Protein AF-A0A9W7Y515-F1 (afdb_monomer)

Solvent-accessible surface area (backbone atoms only — not comparable to full-atom values): 16293 Å² total; per-residue (Å²): 135,85,80,78,79,75,50,72,68,57,49,53,52,51,51,52,53,48,53,53,49,53,51,37,46,75,68,66,73,56,66,87,88,73,84,83,86,79,90,86,83,93,76,83,89,76,90,79,79,89,82,86,91,72,82,88,76,91,74,92,77,90,82,90,83,81,90,78,90,79,97,74,83,78,80,80,84,72,77,89,75,80,64,97,46,102,81,58,76,62,97,83,68,75,75,79,74,78,55,69,68,66,59,47,53,71,73,66,69,74,49,78,87,80,50,84,60,65,78,79,78,43,57,70,72,53,62,72,71,50,70,83,78,86,86,69,90,82,79,78,81,58,69,71,60,25,64,77,71,70,47,56,98,40,68,66,56,12,26,61,76,66,45,87,55,72,81,36,94,83,30,76,84,50,73,89,59,75,87,51,75,87,80,43,64,88,96,56,51,64,66,55,56,54,20,66,72,21,48,62,36,40,40,68,58,15,56,76,75,41,61,61,93,94,51,77,79,82,84,73,81,82,50,72,66,58,50,50,54,48,57,64,74,58,104

Sequence (235 aa):
MTKTRVSAYEQERLDNIRQNHELLVSLNLVGDAAVTLSSEGAGAPRKIVVARAAARSIGSRDDDAEDDGGWGGGKRRGAPREPSRRSKRLRGEVAEPATKAEEQLVETGDVSGLLAPAEEYFAESVVTSAIRVTGHYGGWVEPGVMERLGLKGSAAEAWESQGGGKFSFADPLGTGKKVHRRSVPGGQSVAKYVASRMLKKNPNAYFYRHTEPGVEQWTGDWTEEETAVFLDLAR

pLDDT: mean 70.37, std 20.27, range [30.97, 93.38]

Radius of gyration: 30.7 Å; Cα contacts (8 Å, |Δi|>4): 95; chains: 1; bounding box: 73×77×53 Å

Foldseek 3Di:
DDDDDDDPVRVVVVVVVVVVVVVCVVVVVDDPPPPDPDDDDDDDDDDDDDDDPDDDDDDDDDDDDDDDDDPPPDPPPDDQDDDPDPPDDGPPDDPPPDDVVVVVCVVVVVCVPVDDDPPVVDDPVCVVLDQDDPPDDPDDDDVVLCVVVVADPDLVCLQVVPPPADQDPQCNRRPPDGDDPVNDPPPDDPQQVVLCSCCSNGVVSVVVNDDRVPDDDDPDDDDPVNVVVCSVVRD

Mean predicted aligned error: 20.67 Å

Structure (mmCIF, N/CA/C/O backbone):
data_AF-A0A9W7Y515-F1
#
_entry.id   AF-A0A9W7Y515-F1
#
loop_
_atom_site.group_PDB
_atom_site.id
_atom_site.type_symbol
_atom_site.label_atom_id
_atom_site.label_alt_id
_atom_site.label_comp_id
_atom_site.label_asym_id
_atom_site.label_entity_id
_atom_site.label_seq_id
_atom_site.pdbx_PDB_ins_code
_atom_site.Cartn_x
_atom_site.Cartn_y
_atom_site.Cartn_z
_atom_site.occupancy
_atom_site.B_iso_or_equiv
_atom_site.auth_seq_id
_atom_site.auth_comp_id
_atom_site.auth_asym_id
_atom_site.auth_atom_id
_atom_site.pdbx_PDB_model_num
ATOM 1 N N . MET A 1 1 ? 9.464 60.057 -8.141 1.00 42.03 1 MET A N 1
ATOM 2 C CA . MET A 1 1 ? 9.245 58.931 -7.206 1.00 42.03 1 MET A CA 1
ATOM 3 C C . MET A 1 1 ? 8.461 57.848 -7.935 1.00 42.03 1 MET A C 1
ATOM 5 O O . MET A 1 1 ? 7.261 57.994 -8.130 1.00 42.03 1 MET A O 1
ATOM 9 N N . THR A 1 2 ? 9.140 56.825 -8.449 1.00 44.69 2 THR A N 1
ATOM 10 C CA . THR A 1 2 ? 8.524 55.732 -9.215 1.00 44.69 2 THR A CA 1
ATOM 11 C C . THR A 1 2 ? 7.940 54.698 -8.251 1.00 44.69 2 THR A C 1
ATOM 13 O O . THR A 1 2 ? 8.673 54.043 -7.520 1.00 44.69 2 THR A O 1
ATOM 16 N N . LYS A 1 3 ? 6.606 54.575 -8.213 1.00 55.72 3 LYS A N 1
ATOM 17 C CA . LYS A 1 3 ? 5.911 53.530 -7.447 1.00 55.72 3 LYS A CA 1
ATOM 18 C C . LYS A 1 3 ? 6.177 52.181 -8.119 1.00 55.72 3 LYS A C 1
ATOM 20 O O . LYS A 1 3 ? 5.642 51.918 -9.195 1.00 55.72 3 LYS A O 1
ATOM 25 N N . THR A 1 4 ? 7.019 51.350 -7.513 1.00 65.81 4 THR A N 1
ATOM 26 C CA . THR A 1 4 ? 7.265 49.977 -7.966 1.00 65.81 4 THR A CA 1
ATOM 27 C C . THR A 1 4 ? 5.954 49.200 -7.860 1.00 65.81 4 THR A C 1
ATOM 29 O O . THR A 1 4 ? 5.425 49.023 -6.764 1.00 65.81 4 THR A O 1
ATOM 32 N N . ARG A 1 5 ? 5.381 48.794 -8.998 1.00 72.19 5 ARG A N 1
ATOM 33 C CA . ARG A 1 5 ? 4.183 47.948 -9.015 1.00 72.19 5 ARG A CA 1
ATOM 34 C C . ARG A 1 5 ? 4.574 46.572 -8.483 1.00 72.19 5 ARG A C 1
ATOM 36 O O . ARG A 1 5 ? 5.410 45.896 -9.075 1.00 72.19 5 ARG A O 1
ATOM 43 N N . VAL A 1 6 ? 4.008 46.211 -7.339 1.00 78.19 6 VAL A N 1
ATOM 44 C CA . VAL A 1 6 ? 4.174 44.897 -6.718 1.00 78.19 6 VAL A CA 1
ATOM 45 C C . VAL A 1 6 ? 3.520 43.856 -7.635 1.00 78.19 6 VAL A C 1
ATOM 47 O O . VAL A 1 6 ? 2.429 44.094 -8.151 1.00 78.19 6 VAL A O 1
ATOM 50 N N . SER A 1 7 ? 4.219 42.751 -7.905 1.00 85.44 7 SER A N 1
ATOM 51 C CA . SER A 1 7 ? 3.709 41.645 -8.731 1.00 85.44 7 SER A CA 1
ATOM 52 C C . SER A 1 7 ? 2.473 41.012 -8.081 1.00 85.44 7 SER A C 1
ATOM 54 O O . SER A 1 7 ? 2.388 40.988 -6.855 1.00 85.44 7 SER A O 1
ATOM 56 N N . ALA A 1 8 ? 1.559 40.449 -8.877 1.00 82.44 8 ALA A N 1
ATOM 57 C CA . ALA A 1 8 ? 0.365 39.756 -8.377 1.00 82.44 8 ALA A CA 1
ATOM 58 C C . ALA A 1 8 ? 0.716 38.651 -7.362 1.00 82.44 8 ALA A C 1
ATOM 60 O O . ALA A 1 8 ? 0.085 38.540 -6.318 1.00 82.44 8 ALA A O 1
ATOM 61 N N . TYR A 1 9 ? 1.805 37.918 -7.613 1.00 84.31 9 TYR A N 1
ATOM 62 C CA . TYR A 1 9 ? 2.333 36.919 -6.681 1.00 84.31 9 TYR A CA 1
ATOM 63 C C . TYR A 1 9 ? 2.789 37.526 -5.345 1.00 84.31 9 TYR A C 1
ATOM 65 O O . TYR A 1 9 ? 2.593 36.945 -4.283 1.00 84.31 9 TYR A O 1
ATOM 73 N N . GLU A 1 10 ? 3.411 38.705 -5.378 1.00 83.00 10 GLU A N 1
ATOM 74 C CA . GLU A 1 10 ? 3.904 39.351 -4.161 1.00 83.00 10 GLU A CA 1
ATOM 75 C C . GLU A 1 10 ? 2.744 39.961 -3.355 1.00 83.00 10 GLU A C 1
ATOM 77 O O . GLU A 1 10 ? 2.804 39.985 -2.131 1.00 83.00 10 GLU A O 1
ATOM 82 N N . GLN A 1 11 ? 1.656 40.373 -4.016 1.00 89.19 11 GLN A N 1
ATOM 83 C CA . GLN A 1 11 ? 0.403 40.737 -3.344 1.00 89.19 11 GLN A CA 1
ATOM 84 C C . GLN A 1 11 ? -0.229 39.529 -2.647 1.00 89.19 11 GLN A C 1
ATOM 86 O O . GLN A 1 11 ? -0.461 39.586 -1.443 1.00 89.19 11 GLN A O 1
ATOM 91 N N . GLU A 1 12 ? -0.396 38.412 -3.358 1.00 87.75 12 GLU A N 1
ATOM 92 C CA . GLU A 1 12 ? -0.944 37.171 -2.796 1.00 87.75 12 GLU A CA 1
ATOM 93 C C . GLU A 1 12 ? -0.105 36.654 -1.617 1.00 87.75 12 GLU A C 1
ATOM 95 O O . GLU A 1 12 ? -0.626 36.274 -0.568 1.00 87.75 12 GLU A O 1
ATOM 100 N N . ARG A 1 13 ? 1.226 36.715 -1.736 1.00 89.69 13 ARG A N 1
ATOM 101 C CA . ARG A 1 13 ? 2.146 36.368 -0.651 1.00 89.69 13 ARG A CA 1
ATOM 102 C C . ARG A 1 13 ? 1.941 37.247 0.587 1.00 89.69 13 ARG A C 1
ATOM 104 O O . ARG A 1 13 ? 1.974 36.727 1.702 1.00 89.69 13 ARG A O 1
ATOM 111 N N . LEU A 1 14 ? 1.766 38.557 0.414 1.00 90.94 14 LEU A N 1
ATOM 112 C CA . LEU A 1 14 ? 1.545 39.492 1.522 1.00 90.94 14 LEU A CA 1
ATOM 113 C C . LEU A 1 14 ? 0.179 39.284 2.187 1.00 90.94 14 LEU A C 1
ATOM 115 O O . LEU A 1 14 ? 0.094 39.349 3.414 1.00 90.94 14 LEU A O 1
ATOM 119 N N . ASP A 1 15 ? -0.854 38.981 1.404 1.00 90.44 15 ASP A N 1
ATOM 120 C CA . ASP A 1 15 ? -2.189 38.682 1.923 1.00 90.44 15 ASP A CA 1
ATOM 121 C C . ASP A 1 15 ? -2.193 37.370 2.722 1.00 90.44 15 ASP A C 1
ATOM 123 O O . ASP A 1 15 ? -2.704 37.337 3.842 1.00 90.44 15 ASP A O 1
ATOM 127 N N . ASN A 1 16 ? -1.504 36.332 2.236 1.00 89.56 16 ASN A N 1
ATOM 128 C CA . ASN A 1 16 ? -1.318 35.076 2.971 1.00 89.56 16 ASN A CA 1
ATOM 129 C C . ASN A 1 16 ? -0.557 35.282 4.290 1.00 89.56 16 ASN A C 1
ATOM 131 O O . ASN A 1 16 ? -0.899 34.693 5.315 1.00 89.56 16 ASN A O 1
ATOM 135 N N . ILE A 1 17 ? 0.477 36.132 4.295 1.00 89.81 17 ILE A N 1
ATOM 136 C CA . ILE A 1 17 ? 1.207 36.486 5.524 1.00 89.81 17 ILE A CA 1
ATOM 137 C C . ILE A 1 17 ? 0.273 37.183 6.522 1.00 89.81 17 ILE A C 1
ATOM 139 O O . ILE A 1 17 ? 0.325 36.874 7.713 1.00 89.81 17 ILE A O 1
ATOM 143 N N . ARG A 1 18 ? -0.595 38.086 6.049 1.00 89.50 18 ARG A N 1
ATOM 144 C CA . ARG A 1 18 ? -1.567 38.789 6.897 1.00 89.50 18 ARG A CA 1
ATOM 145 C C . ARG A 1 18 ? -2.594 37.826 7.499 1.00 89.50 18 ARG A C 1
ATOM 147 O O . ARG A 1 18 ? -2.767 37.836 8.712 1.00 89.50 18 ARG A O 1
ATOM 154 N N . GLN A 1 19 ? -3.201 36.960 6.690 1.00 89.31 19 GLN A N 1
ATOM 155 C CA . GLN A 1 19 ? -4.185 35.977 7.161 1.00 89.31 19 GLN A CA 1
ATOM 156 C C . GLN A 1 19 ? -3.586 35.003 8.181 1.00 89.31 19 GLN A C 1
ATOM 158 O O . GLN A 1 19 ? -4.178 34.743 9.227 1.00 89.31 19 GLN A O 1
ATOM 163 N N . ASN A 1 20 ? -2.372 34.511 7.923 1.00 85.75 20 ASN A N 1
ATOM 164 C CA . ASN A 1 20 ? -1.669 33.647 8.870 1.00 85.75 20 ASN A CA 1
ATOM 165 C C . ASN A 1 20 ? -1.388 34.367 10.193 1.00 85.75 20 ASN A C 1
ATOM 167 O O . ASN A 1 20 ? -1.501 33.764 11.257 1.00 85.75 20 ASN A O 1
ATOM 171 N N . HIS A 1 21 ? -1.047 35.655 10.148 1.00 85.12 21 HIS A N 1
ATOM 172 C CA . HIS A 1 21 ? -0.851 36.445 11.357 1.00 85.12 21 HIS A CA 1
ATOM 173 C C . HIS A 1 21 ? -2.158 36.620 12.146 1.00 85.12 21 HIS A C 1
ATOM 175 O O . HIS A 1 21 ? -2.165 36.432 13.358 1.00 85.12 21 HIS A O 1
ATOM 181 N N . GLU A 1 22 ? -3.269 36.930 11.477 1.00 87.12 22 GLU A N 1
ATOM 182 C CA . GLU A 1 22 ? -4.594 37.036 12.107 1.00 87.12 22 GLU A CA 1
ATOM 183 C C . GLU A 1 22 ? -5.016 35.721 12.773 1.00 87.12 22 GLU A C 1
ATOM 185 O O . GLU A 1 22 ? -5.474 35.728 13.916 1.00 87.12 22 GLU A O 1
ATOM 190 N N . LEU A 1 23 ? -4.774 34.586 12.112 1.00 86.94 23 LEU A N 1
ATOM 191 C CA . LEU A 1 23 ? -5.006 33.260 12.683 1.00 86.94 23 LEU A CA 1
ATOM 192 C C . LEU A 1 23 ? -4.157 33.026 13.934 1.00 86.94 23 LEU A C 1
ATOM 194 O O . LEU A 1 23 ? -4.680 32.602 14.963 1.00 86.94 23 LEU A O 1
ATOM 198 N N . LEU A 1 24 ? -2.865 33.348 13.884 1.00 84.12 24 LEU A N 1
ATOM 199 C CA . LEU A 1 24 ? -1.964 33.189 15.027 1.00 84.12 24 LEU A CA 1
ATOM 200 C C . LEU A 1 24 ? -2.362 34.069 16.222 1.00 84.12 24 LEU A C 1
ATOM 202 O O . LEU A 1 24 ? -2.250 33.623 17.366 1.00 84.12 24 LEU A O 1
ATOM 206 N N . VAL A 1 25 ? -2.866 35.279 15.965 1.00 86.25 25 VAL A N 1
ATOM 207 C CA . VAL A 1 25 ? -3.433 36.163 16.995 1.00 86.25 25 VAL A CA 1
ATOM 208 C C . VAL A 1 25 ? -4.735 35.583 17.554 1.00 86.25 25 VAL A C 1
ATOM 210 O O . VAL A 1 25 ? -4.888 35.518 18.769 1.00 86.25 25 VAL A O 1
ATOM 213 N N . SER A 1 26 ? -5.641 35.087 16.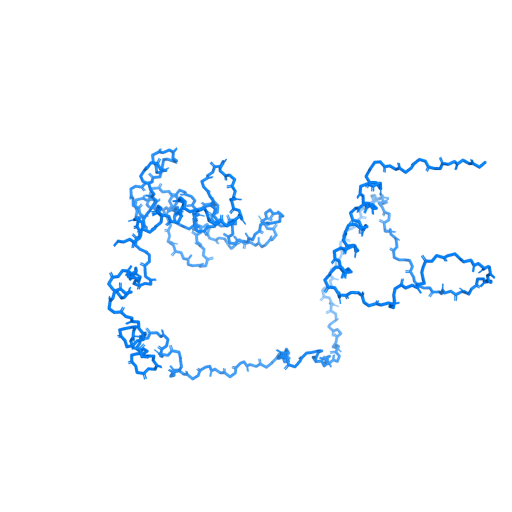702 1.00 82.31 26 SER A N 1
ATOM 214 C CA . SER A 1 26 ? -6.907 34.472 17.141 1.00 82.31 26 SER A CA 1
ATOM 215 C C . SER A 1 26 ? -6.702 33.239 18.030 1.00 82.31 26 SER A C 1
ATOM 217 O O . SER A 1 26 ? -7.503 32.965 18.920 1.00 82.31 26 SER A O 1
ATOM 219 N N . LEU A 1 27 ? -5.593 32.527 17.822 1.00 86.00 27 LEU A N 1
ATOM 220 C CA . LEU A 1 27 ? -5.197 31.350 18.590 1.00 86.00 27 LEU A CA 1
ATOM 221 C C . LEU A 1 27 ? -4.374 31.705 19.838 1.00 86.00 27 LEU A C 1
ATOM 223 O O . LEU A 1 27 ? -3.916 30.805 20.540 1.00 86.00 27 LEU A O 1
ATOM 227 N N . ASN A 1 28 ? -4.173 32.999 20.120 1.00 83.06 28 ASN A N 1
ATOM 228 C CA . ASN A 1 28 ? -3.375 33.497 21.241 1.00 83.06 28 ASN A CA 1
ATOM 229 C C . ASN A 1 28 ? -1.919 32.974 21.239 1.00 83.06 28 ASN A C 1
ATOM 231 O O . ASN A 1 28 ? -1.269 32.894 22.281 1.00 83.06 28 ASN A O 1
ATOM 235 N N . LEU A 1 29 ? -1.396 32.603 20.062 1.00 74.31 29 LEU A N 1
ATOM 236 C CA . LEU A 1 29 ? -0.056 32.023 19.890 1.00 74.31 29 LEU A CA 1
ATOM 237 C C . LEU A 1 29 ? 1.034 33.088 19.723 1.00 74.31 29 LEU A C 1
ATOM 239 O O . LEU A 1 29 ? 2.222 32.782 19.835 1.00 74.31 29 LEU A O 1
ATOM 243 N N . VAL A 1 30 ? 0.642 34.334 19.462 1.00 72.12 30 VAL A N 1
ATOM 244 C CA . VAL A 1 30 ? 1.536 35.490 19.371 1.00 72.12 30 VAL A CA 1
ATOM 245 C C . VAL A 1 30 ? 1.073 36.512 20.406 1.00 72.12 30 VAL A C 1
ATOM 247 O O . VAL A 1 30 ? 0.078 37.198 20.204 1.00 72.12 30 VAL A O 1
ATOM 250 N N . GLY A 1 31 ? 1.775 36.579 21.540 1.00 62.16 31 GLY A N 1
ATOM 251 C CA . GLY A 1 31 ? 1.643 37.686 22.493 1.00 62.16 31 GLY A CA 1
ATOM 252 C C . GLY A 1 31 ? 2.348 38.951 21.988 1.00 62.16 31 GLY A C 1
ATOM 253 O O . GLY A 1 31 ? 3.180 38.867 21.084 1.00 62.16 31 GLY A O 1
ATOM 254 N N . ASP A 1 32 ? 2.052 40.098 22.610 1.00 53.09 32 ASP A N 1
ATOM 255 C CA . ASP A 1 32 ? 2.435 41.491 22.266 1.00 53.09 32 ASP A CA 1
ATOM 256 C C . ASP A 1 32 ? 3.933 41.798 21.996 1.00 53.09 32 ASP A C 1
ATOM 258 O O . ASP A 1 32 ? 4.314 42.941 21.747 1.00 53.09 32 ASP A O 1
ATOM 262 N N . ALA A 1 33 ? 4.818 40.804 21.971 1.00 47.34 33 ALA A N 1
ATOM 263 C CA . ALA A 1 33 ? 6.244 40.957 21.691 1.00 47.34 33 ALA A CA 1
ATOM 264 C C . ALA A 1 33 ? 6.602 41.037 20.187 1.00 47.34 33 ALA A C 1
ATOM 266 O O . ALA A 1 33 ? 7.763 40.843 19.828 1.00 47.34 33 ALA A O 1
ATOM 267 N N . ALA A 1 34 ? 5.642 41.319 19.299 1.00 46.97 34 ALA A N 1
ATOM 268 C CA . ALA A 1 34 ? 5.887 41.516 17.863 1.00 46.97 34 ALA A CA 1
ATOM 269 C C . ALA A 1 34 ? 5.647 42.960 17.380 1.00 46.97 34 ALA A C 1
ATOM 271 O O . ALA A 1 34 ? 5.664 43.226 16.178 1.00 46.97 34 ALA A O 1
ATOM 272 N N . VAL A 1 35 ? 5.487 43.926 18.292 1.00 49.12 35 VAL A N 1
ATOM 273 C CA . VAL A 1 35 ? 5.522 45.353 17.943 1.00 49.12 35 VAL A CA 1
ATOM 274 C C . VAL A 1 35 ? 6.964 45.847 18.003 1.00 49.12 35 VAL A C 1
ATOM 276 O O . VAL A 1 35 ? 7.413 46.355 19.023 1.00 49.12 35 VAL A O 1
ATOM 279 N N . THR A 1 36 ? 7.717 45.666 16.916 1.00 43.88 36 THR A N 1
ATOM 280 C CA . THR A 1 36 ? 8.762 46.612 16.455 1.00 43.88 36 THR A CA 1
ATOM 281 C C . THR A 1 36 ? 9.383 46.132 15.149 1.00 43.88 36 THR A C 1
ATOM 283 O O . THR A 1 36 ? 10.547 45.761 15.088 1.00 43.88 36 THR A O 1
ATOM 286 N N . LEU A 1 37 ? 8.626 46.184 14.055 1.00 44.78 37 LEU A N 1
ATOM 287 C CA . LEU A 1 37 ? 9.228 46.244 12.723 1.00 44.78 37 LEU A CA 1
ATOM 288 C C . LEU A 1 37 ? 8.399 47.164 11.828 1.00 44.78 37 LEU A C 1
ATOM 290 O O . LEU A 1 37 ? 7.714 46.718 10.914 1.00 44.78 37 LEU A O 1
ATOM 294 N N . SER A 1 38 ? 8.474 48.470 12.100 1.00 37.28 38 SER A N 1
ATOM 295 C CA . SER A 1 38 ? 8.406 49.509 11.066 1.00 37.28 38 SER A CA 1
ATOM 296 C C . SER A 1 38 ? 8.994 50.836 11.556 1.00 37.28 38 SER A C 1
ATOM 298 O O . SER A 1 38 ? 8.553 51.391 12.553 1.00 37.28 38 SER A O 1
ATOM 300 N N . SER A 1 39 ? 9.985 51.294 10.781 1.00 35.47 39 SER A N 1
ATOM 301 C CA . SER A 1 39 ? 10.359 52.686 10.485 1.00 35.47 39 SER A CA 1
ATOM 302 C C . SER A 1 39 ? 10.810 53.614 11.625 1.00 35.47 39 SER A C 1
ATOM 304 O O . SER A 1 39 ? 9.985 54.196 12.313 1.00 35.47 39 SER A O 1
ATOM 306 N N . GLU A 1 40 ? 12.124 53.859 11.730 1.00 33.84 40 GLU A N 1
ATOM 307 C CA . GLU A 1 40 ? 12.802 55.108 11.299 1.00 33.84 40 GLU A CA 1
ATOM 308 C C . GLU A 1 40 ? 14.207 55.245 11.934 1.00 33.84 40 GLU A C 1
ATOM 310 O O . GLU A 1 40 ? 14.413 54.904 13.094 1.00 33.84 40 GLU A O 1
ATOM 315 N N . GLY A 1 41 ? 15.175 55.792 11.183 1.00 31.64 41 GLY A N 1
ATOM 316 C CA . GLY A 1 41 ? 16.335 56.480 11.773 1.00 31.64 41 GLY A CA 1
ATOM 317 C C . GLY A 1 41 ? 17.728 55.949 11.415 1.00 31.64 41 GLY A C 1
ATOM 318 O O . GLY A 1 41 ? 18.148 54.880 11.837 1.00 31.64 41 GLY A O 1
ATOM 319 N N . ALA A 1 42 ? 18.469 56.755 10.658 1.00 43.03 42 ALA A N 1
ATOM 320 C CA . ALA A 1 42 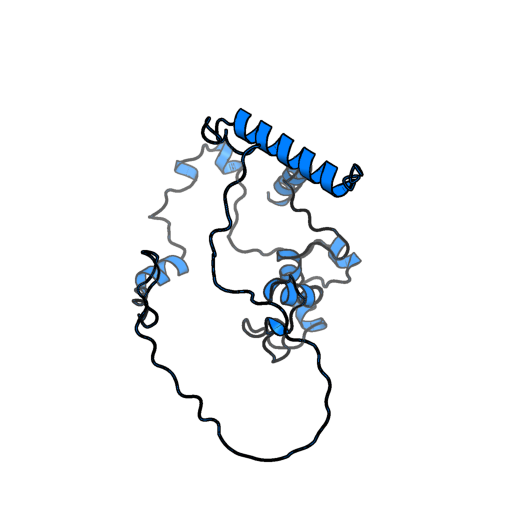? 19.826 56.531 10.176 1.00 43.03 42 ALA A CA 1
ATOM 321 C C . ALA A 1 42 ? 20.889 56.351 11.285 1.00 43.03 42 ALA A C 1
ATOM 323 O O . ALA A 1 42 ? 20.966 57.137 12.226 1.00 43.03 42 ALA A O 1
ATOM 324 N N . GLY A 1 43 ? 21.792 55.380 11.099 1.00 31.09 43 GLY A N 1
ATOM 325 C CA . GLY A 1 43 ? 23.002 55.196 11.905 1.00 31.09 43 GLY A CA 1
ATOM 326 C C . GLY A 1 43 ? 24.066 54.390 11.147 1.00 31.09 43 GLY A C 1
ATOM 327 O O . GLY A 1 43 ? 23.763 53.364 10.552 1.00 31.09 43 GLY A O 1
ATOM 328 N N . ALA A 1 44 ? 25.298 54.902 11.136 1.00 35.84 44 ALA A N 1
ATOM 329 C CA . ALA A 1 44 ? 26.459 54.530 10.316 1.00 35.84 44 ALA A CA 1
ATOM 330 C C . ALA A 1 44 ? 26.791 53.018 10.163 1.00 35.84 44 ALA A C 1
ATOM 332 O O . ALA A 1 44 ? 26.520 52.217 11.062 1.00 35.84 44 ALA A O 1
ATOM 333 N N . PRO A 1 45 ? 27.462 52.616 9.056 1.00 38.12 45 PRO A N 1
ATOM 334 C CA . PRO A 1 45 ? 27.687 51.211 8.721 1.00 38.12 45 PRO A CA 1
ATOM 335 C C . PRO A 1 45 ? 28.695 50.547 9.666 1.00 38.12 45 PRO A C 1
ATOM 337 O O . PRO A 1 45 ? 29.900 50.808 9.619 1.00 38.12 45 PRO A O 1
ATOM 340 N N . ARG A 1 46 ? 28.217 49.614 10.493 1.00 39.62 46 ARG A N 1
ATOM 341 C CA . ARG A 1 46 ? 29.084 48.661 11.194 1.00 39.62 46 ARG A CA 1
ATOM 342 C C . ARG A 1 46 ? 29.510 47.570 10.212 1.00 39.62 46 ARG A C 1
ATOM 344 O O . ARG A 1 46 ? 28.677 46.852 9.666 1.00 39.62 46 ARG A O 1
ATOM 351 N N . LYS A 1 47 ? 30.822 47.455 9.986 1.00 39.41 47 LYS A N 1
ATOM 352 C CA . LYS A 1 47 ? 31.442 46.370 9.215 1.00 39.41 47 LYS A CA 1
ATOM 353 C C . LYS A 1 47 ? 31.125 45.029 9.882 1.00 39.41 47 LYS A C 1
ATOM 355 O O . LYS A 1 47 ? 31.719 44.700 10.905 1.00 39.41 47 LYS A O 1
ATOM 360 N N . ILE A 1 48 ? 30.231 44.255 9.277 1.00 35.69 48 ILE A N 1
ATOM 361 C CA . ILE A 1 48 ? 30.154 42.811 9.495 1.00 35.69 48 ILE A CA 1
ATOM 362 C C . ILE A 1 48 ? 30.902 42.161 8.336 1.00 35.69 48 ILE A C 1
ATOM 364 O O . ILE A 1 48 ? 30.568 42.338 7.166 1.00 35.69 48 ILE A O 1
ATOM 368 N N . VAL A 1 49 ? 31.980 41.475 8.689 1.00 33.38 49 VAL A N 1
ATOM 369 C CA . VAL A 1 49 ? 32.849 40.727 7.788 1.00 33.38 49 VAL A CA 1
ATOM 370 C C . VAL A 1 49 ? 32.362 39.270 7.761 1.00 33.38 49 VAL A C 1
ATOM 372 O O . VAL A 1 49 ? 31.976 38.742 8.801 1.00 33.38 49 VAL A O 1
ATOM 375 N N . VAL A 1 50 ? 32.525 38.627 6.593 1.00 30.97 50 VAL A N 1
ATOM 376 C CA . VAL A 1 50 ? 32.573 37.164 6.335 1.00 30.97 50 VAL A CA 1
ATOM 377 C C . VAL A 1 50 ? 31.198 36.476 6.180 1.00 30.97 50 VAL A C 1
ATOM 379 O O . VAL A 1 50 ? 30.342 36.606 7.036 1.00 30.97 50 VAL A O 1
ATOM 382 N N . ALA A 1 51 ? 30.888 35.677 5.152 1.00 33.06 51 ALA A N 1
ATOM 383 C CA . ALA A 1 51 ? 31.552 35.309 3.900 1.00 33.06 51 ALA A CA 1
ATOM 384 C C . ALA A 1 51 ? 30.477 34.959 2.859 1.00 33.06 51 ALA A C 1
ATOM 386 O O . ALA A 1 51 ? 29.487 34.289 3.149 1.00 33.06 51 ALA A O 1
ATOM 387 N N . ARG A 1 52 ? 30.718 35.382 1.620 1.00 32.88 52 ARG A N 1
ATOM 388 C CA . ARG A 1 52 ? 29.902 35.088 0.446 1.00 32.88 52 ARG A CA 1
ATOM 389 C C . ARG A 1 52 ? 30.367 33.753 -0.141 1.00 32.88 52 ARG A C 1
ATOM 391 O O . ARG A 1 52 ? 31.446 33.691 -0.718 1.00 32.88 52 ARG A O 1
ATOM 398 N N . ALA A 1 53 ? 29.568 32.697 -0.018 1.00 37.12 53 ALA A N 1
ATOM 399 C CA . ALA A 1 53 ? 29.704 31.523 -0.875 1.00 37.12 53 ALA A CA 1
ATOM 400 C C . ALA A 1 53 ? 28.835 31.755 -2.115 1.00 37.12 53 ALA A C 1
ATOM 402 O O . ALA A 1 53 ? 27.639 31.478 -2.110 1.00 37.12 53 ALA A O 1
ATOM 403 N N . ALA A 1 54 ? 29.428 32.332 -3.159 1.00 35.22 54 ALA A N 1
ATOM 404 C CA . ALA A 1 54 ? 28.804 32.442 -4.467 1.00 35.22 54 ALA A CA 1
ATOM 405 C C . ALA A 1 54 ? 29.744 31.889 -5.539 1.00 35.22 54 ALA A C 1
ATOM 407 O O . ALA A 1 54 ? 30.916 32.249 -5.585 1.00 35.22 54 ALA A O 1
ATOM 408 N N . ALA A 1 55 ? 29.143 31.056 -6.389 1.00 34.59 55 ALA A N 1
ATOM 409 C CA . ALA A 1 55 ? 29.490 30.768 -7.774 1.00 34.59 55 ALA A CA 1
ATOM 410 C C . ALA A 1 55 ? 30.898 30.217 -8.057 1.00 34.59 55 ALA A C 1
ATOM 412 O O . ALA A 1 55 ? 31.875 30.954 -8.152 1.00 34.59 55 ALA A O 1
ATOM 413 N N . ARG A 1 56 ? 30.971 28.912 -8.357 1.00 35.62 56 ARG A N 1
ATOM 414 C CA . ARG A 1 56 ? 31.959 28.435 -9.330 1.00 35.62 56 ARG A CA 1
ATOM 415 C C . ARG A 1 56 ? 31.341 28.517 -10.718 1.00 35.62 56 ARG A C 1
ATOM 417 O O . ARG A 1 56 ? 30.354 27.855 -11.022 1.00 35.62 56 ARG A O 1
ATOM 424 N N . SER A 1 57 ? 31.939 29.408 -11.489 1.00 36.91 57 SER A N 1
ATOM 425 C CA . SER A 1 57 ? 31.782 29.638 -12.911 1.00 36.91 57 SER A CA 1
ATOM 426 C C . SER A 1 57 ? 32.008 28.367 -13.724 1.00 36.91 57 SER A C 1
ATOM 428 O O . SER A 1 57 ? 32.987 27.650 -13.518 1.00 36.91 57 SER A O 1
ATOM 430 N N . ILE A 1 58 ? 31.121 28.157 -14.692 1.00 40.34 58 ILE A N 1
ATOM 431 C CA . ILE A 1 58 ? 31.363 27.347 -15.883 1.00 40.34 58 ILE A CA 1
ATOM 432 C C . ILE A 1 58 ? 32.498 28.028 -16.653 1.00 40.34 58 ILE A C 1
ATOM 434 O O . ILE A 1 58 ? 32.382 29.193 -17.028 1.00 40.34 58 ILE A O 1
ATOM 438 N N . GLY A 1 59 ? 33.605 27.314 -16.827 1.00 32.44 59 GLY A N 1
ATOM 439 C CA . GLY A 1 59 ? 34.763 27.746 -17.595 1.00 32.44 59 GLY A CA 1
ATOM 440 C C . GLY A 1 59 ? 35.323 26.549 -18.345 1.00 32.44 59 GLY A C 1
ATOM 441 O O . GLY A 1 59 ? 35.808 25.605 -17.732 1.00 32.44 59 GLY A O 1
ATOM 442 N N . SER A 1 60 ? 35.190 26.609 -19.664 1.00 38.34 60 SER A N 1
ATOM 443 C CA . SER A 1 60 ? 35.850 25.773 -20.660 1.00 38.34 60 SER A CA 1
ATOM 444 C C . SER A 1 60 ? 37.372 25.792 -20.508 1.00 38.34 60 SER A C 1
ATOM 446 O O . SER A 1 60 ? 37.938 26.880 -20.361 1.00 38.34 60 SER A O 1
ATOM 448 N N . ARG A 1 61 ? 38.019 24.636 -20.676 1.00 37.41 61 ARG A N 1
ATOM 449 C CA . ARG A 1 61 ? 39.208 24.485 -21.527 1.00 37.41 61 ARG A CA 1
ATOM 450 C C . ARG A 1 61 ? 39.614 23.019 -21.639 1.00 37.41 61 ARG A C 1
ATOM 452 O O . ARG A 1 61 ? 39.674 22.317 -20.633 1.00 37.41 61 ARG A O 1
ATOM 459 N N . ASP A 1 62 ? 39.841 22.633 -22.884 1.00 40.78 62 ASP A N 1
ATOM 460 C CA . ASP A 1 62 ? 40.587 21.467 -23.331 1.00 40.78 62 ASP A CA 1
ATOM 461 C C . ASP A 1 62 ? 42.006 21.464 -22.737 1.00 40.78 62 ASP A C 1
ATOM 463 O O . ASP A 1 62 ? 42.557 22.536 -22.474 1.00 40.78 62 ASP A O 1
ATOM 467 N N . ASP A 1 63 ? 42.539 20.272 -22.466 1.00 38.69 63 ASP A N 1
ATOM 468 C CA . ASP A 1 63 ? 43.859 19.795 -22.914 1.00 38.69 63 ASP A CA 1
ATOM 469 C C . ASP A 1 63 ? 44.261 18.516 -22.151 1.00 38.69 63 ASP A C 1
ATOM 471 O O . ASP A 1 63 ? 44.002 18.342 -20.957 1.00 38.69 63 ASP A O 1
ATOM 475 N N . ASP A 1 64 ? 44.867 17.614 -22.914 1.00 44.22 64 ASP A N 1
ATOM 476 C CA . ASP A 1 64 ? 45.350 16.276 -22.590 1.00 44.22 64 ASP A CA 1
ATOM 477 C C . ASP A 1 64 ? 46.424 16.225 -21.483 1.00 44.22 64 ASP A C 1
ATOM 479 O O . ASP A 1 64 ? 47.302 17.085 -21.433 1.00 44.22 64 ASP A O 1
ATOM 483 N N . ALA A 1 65 ? 46.421 15.162 -20.663 1.00 39.34 65 ALA A N 1
ATOM 484 C CA . ALA A 1 65 ? 47.629 14.543 -20.090 1.00 39.34 65 ALA A CA 1
ATOM 485 C C . ALA A 1 65 ? 47.301 13.217 -19.366 1.00 39.34 65 ALA A C 1
ATOM 487 O O . ALA A 1 65 ? 46.372 13.142 -18.561 1.00 39.34 65 ALA A O 1
ATOM 488 N N . GLU A 1 66 ? 48.082 12.183 -19.681 1.00 42.25 66 GLU A N 1
ATOM 489 C CA . GLU A 1 66 ? 48.116 10.850 -19.063 1.00 42.25 66 GLU A CA 1
ATOM 490 C C . GLU A 1 66 ? 48.799 10.838 -17.673 1.00 42.25 66 GLU A C 1
ATOM 492 O O . GLU A 1 66 ? 49.373 11.846 -17.266 1.00 42.25 66 GLU A O 1
ATOM 497 N N . ASP A 1 67 ? 48.812 9.647 -17.043 1.00 38.31 67 ASP A N 1
ATOM 498 C CA . ASP A 1 67 ? 49.662 9.222 -15.903 1.00 38.31 67 ASP A CA 1
ATOM 499 C C . ASP A 1 67 ? 49.344 9.878 -14.539 1.00 38.31 67 ASP A C 1
ATOM 501 O O . ASP A 1 67 ? 48.875 11.004 -14.459 1.00 38.31 67 ASP A O 1
ATOM 505 N N . ASP A 1 68 ? 49.519 9.299 -13.353 1.00 38.25 68 ASP A N 1
ATOM 506 C CA . ASP A 1 68 ? 49.958 8.016 -12.812 1.00 38.25 68 ASP A CA 1
ATOM 507 C C . ASP A 1 68 ? 49.643 8.040 -11.290 1.00 38.25 68 ASP A C 1
ATOM 509 O O . ASP A 1 68 ? 49.505 9.087 -10.667 1.00 38.25 68 ASP A O 1
ATOM 513 N N . GLY A 1 69 ? 49.481 6.862 -10.679 1.00 37.03 69 GLY A N 1
ATOM 514 C CA . GLY A 1 69 ? 49.727 6.566 -9.254 1.00 37.03 69 GLY A CA 1
ATOM 515 C C . GLY A 1 69 ? 49.314 7.536 -8.123 1.00 37.03 69 GLY A C 1
ATOM 516 O O . GLY A 1 69 ? 49.953 8.548 -7.869 1.00 37.03 69 GLY A O 1
ATOM 517 N N . GLY A 1 70 ? 48.412 7.080 -7.234 1.00 31.89 70 GLY A N 1
ATOM 518 C CA . GLY A 1 70 ? 48.499 7.471 -5.811 1.00 31.89 70 GLY A CA 1
ATOM 519 C C . GLY A 1 70 ? 47.192 7.636 -5.035 1.00 31.89 70 GLY A C 1
ATOM 520 O O . GLY A 1 70 ? 46.817 8.743 -4.652 1.00 31.89 70 GLY A O 1
ATOM 521 N N . TRP A 1 71 ? 46.527 6.533 -4.676 1.00 41.53 71 TRP A N 1
ATOM 522 C CA . TRP A 1 71 ? 45.466 6.535 -3.657 1.00 41.53 71 TRP A CA 1
ATOM 523 C C . TRP A 1 71 ? 46.057 6.671 -2.241 1.00 41.53 71 TRP A C 1
ATOM 525 O O . TRP A 1 71 ? 46.153 5.706 -1.488 1.00 41.53 71 TRP A O 1
ATOM 535 N N . GLY A 1 72 ? 46.446 7.892 -1.869 1.00 37.62 72 GLY A N 1
ATOM 536 C CA . GLY A 1 72 ? 46.976 8.256 -0.549 1.00 37.62 72 GLY A CA 1
ATOM 537 C C . GLY A 1 72 ? 46.051 9.181 0.249 1.00 37.62 72 GLY A C 1
ATOM 538 O O . GLY A 1 72 ? 46.482 10.219 0.743 1.00 37.62 72 GLY A O 1
ATOM 539 N N . GLY A 1 73 ? 44.761 8.854 0.365 1.00 38.12 73 GLY A N 1
ATOM 540 C CA . GLY A 1 73 ? 43.794 9.646 1.137 1.00 38.12 73 GLY A CA 1
ATOM 541 C C . GLY A 1 73 ? 43.967 9.484 2.652 1.00 38.12 73 GLY A C 1
ATOM 542 O O . GLY A 1 73 ? 43.342 8.619 3.268 1.00 38.12 73 GLY A O 1
ATOM 543 N N . GLY A 1 74 ? 44.800 10.326 3.268 1.00 36.53 74 GLY A N 1
ATOM 544 C CA . GLY A 1 74 ? 45.018 10.375 4.716 1.00 36.53 74 GLY A CA 1
ATOM 545 C C . GLY A 1 74 ? 43.728 10.610 5.515 1.00 36.53 74 GLY A C 1
ATOM 546 O O . GLY A 1 74 ? 43.120 11.681 5.466 1.00 36.53 74 GLY A O 1
ATOM 547 N N . LYS A 1 75 ? 43.325 9.612 6.313 1.00 43.78 75 LYS A N 1
ATOM 548 C CA . LYS A 1 75 ? 42.261 9.733 7.322 1.00 43.78 75 LYS A CA 1
ATOM 549 C C . LYS A 1 75 ? 42.707 10.698 8.424 1.00 43.78 75 LYS A C 1
ATOM 551 O O . LYS A 1 75 ? 43.396 10.302 9.362 1.00 43.78 75 LYS A O 1
ATOM 556 N N . ARG A 1 76 ? 42.263 11.954 8.361 1.00 48.66 76 ARG A N 1
ATOM 557 C CA . ARG A 1 76 ? 42.295 12.851 9.524 1.00 48.66 76 ARG A CA 1
ATOM 558 C C . ARG A 1 76 ? 41.388 12.268 10.614 1.00 48.66 76 ARG A C 1
ATOM 560 O O . ARG A 1 76 ? 40.166 12.272 10.478 1.00 48.66 76 ARG A O 1
ATOM 567 N N . ARG A 1 77 ? 41.994 11.728 11.678 1.00 48.28 77 ARG A N 1
ATOM 568 C CA . ARG A 1 77 ? 41.313 11.308 12.912 1.00 48.28 77 ARG A CA 1
ATOM 569 C C . ARG A 1 77 ? 40.768 12.558 13.612 1.00 48.28 77 ARG A C 1
ATOM 571 O O . ARG A 1 77 ? 41.492 13.226 14.339 1.00 48.28 77 ARG A O 1
ATOM 578 N N . GLY A 1 78 ? 39.515 12.910 13.335 1.00 48.81 78 GLY A N 1
ATOM 579 C CA . GLY A 1 78 ? 38.789 13.920 14.105 1.00 48.81 78 GLY A CA 1
ATOM 580 C C . GLY A 1 78 ? 38.433 13.371 15.486 1.00 48.81 78 GLY A C 1
ATOM 581 O O . GLY A 1 78 ? 37.987 12.229 15.589 1.00 48.81 78 GLY A O 1
ATOM 582 N N . ALA A 1 79 ? 38.650 14.175 16.527 1.00 57.00 79 ALA A N 1
ATOM 583 C CA . ALA A 1 79 ? 38.268 13.858 17.900 1.00 57.00 79 ALA A CA 1
ATOM 584 C C . ALA A 1 79 ? 36.764 13.510 18.006 1.00 57.00 79 ALA A C 1
ATOM 586 O O . ALA A 1 79 ? 35.959 14.046 17.231 1.00 57.00 79 ALA A O 1
ATOM 587 N N . PRO A 1 80 ? 36.370 12.616 18.933 1.00 58.34 80 PRO A N 1
ATOM 588 C CA . PRO A 1 80 ? 34.975 12.226 19.107 1.00 58.34 80 PRO A CA 1
ATOM 589 C C . PRO A 1 80 ? 34.129 13.449 19.485 1.00 58.34 80 PRO A C 1
ATOM 591 O O . PRO A 1 80 ? 34.385 14.117 20.482 1.00 58.34 80 PRO A O 1
ATOM 594 N N . ARG A 1 81 ? 33.133 13.766 18.651 1.00 62.94 81 ARG A N 1
ATOM 595 C CA . ARG A 1 81 ? 32.136 14.802 18.943 1.00 62.94 81 ARG A CA 1
ATOM 596 C C . ARG A 1 81 ? 31.118 14.240 19.925 1.00 62.94 81 ARG A C 1
ATOM 598 O O . ARG A 1 81 ? 30.513 13.208 19.633 1.00 62.94 81 ARG A O 1
ATOM 605 N N . GLU A 1 82 ? 30.902 14.940 21.031 1.00 48.81 82 GLU A N 1
ATOM 606 C CA . GLU A 1 82 ? 29.847 14.591 21.977 1.00 48.81 82 GLU A CA 1
ATOM 607 C C . GLU A 1 82 ? 28.461 14.645 21.308 1.00 48.81 82 GLU A C 1
ATOM 609 O O . GLU A 1 82 ? 28.196 15.512 20.462 1.00 48.81 82 GLU A O 1
ATOM 614 N N . PRO A 1 83 ? 27.568 13.696 21.635 1.00 55.78 83 PRO A N 1
ATOM 615 C CA . PRO A 1 83 ? 26.245 13.633 21.042 1.00 55.78 83 PRO A CA 1
ATOM 616 C C . PRO A 1 83 ? 25.392 14.819 21.508 1.00 55.78 83 PRO A C 1
ATOM 618 O O . PRO A 1 83 ? 25.099 14.975 22.686 1.00 55.78 83 PRO A O 1
ATOM 621 N N . SER A 1 84 ? 24.896 15.621 20.561 1.00 59.22 84 SER A N 1
ATOM 622 C CA . SER A 1 84 ? 24.033 16.780 20.847 1.00 59.22 84 SER A CA 1
ATOM 623 C C . SER A 1 84 ? 22.618 16.426 21.339 1.00 59.22 84 SER A C 1
ATOM 625 O O . SER A 1 84 ? 21.771 17.306 21.478 1.00 59.22 84 SER A O 1
ATOM 627 N N . ARG A 1 85 ? 22.323 15.137 21.567 1.00 53.34 85 ARG A N 1
ATOM 628 C CA . ARG A 1 85 ? 21.032 14.622 22.047 1.00 53.34 85 ARG A CA 1
ATOM 629 C C . ARG A 1 85 ? 21.241 13.363 22.891 1.00 53.34 85 ARG A C 1
ATOM 631 O O . ARG A 1 85 ? 21.966 12.468 22.463 1.00 53.34 85 ARG A O 1
ATOM 638 N N . ARG A 1 86 ? 20.508 13.254 24.009 1.00 54.41 86 ARG A N 1
ATOM 639 C CA . ARG A 1 86 ? 20.532 12.132 24.978 1.00 54.41 86 ARG A CA 1
ATOM 640 C C . ARG A 1 86 ? 20.298 10.725 24.394 1.00 54.41 86 ARG A C 1
ATOM 642 O O . ARG A 1 86 ? 20.518 9.758 25.105 1.00 54.41 86 ARG A O 1
ATOM 649 N N . SER A 1 87 ? 19.872 10.583 23.137 1.00 61.62 87 SER A N 1
ATOM 650 C CA . SER A 1 87 ? 19.560 9.283 22.517 1.00 61.62 87 SER A CA 1
ATOM 651 C C . SER A 1 87 ? 20.444 8.886 21.329 1.00 61.62 87 SER A C 1
ATOM 653 O O . SER A 1 87 ? 20.147 7.907 20.646 1.00 61.62 87 SER A O 1
ATOM 655 N N . LYS A 1 88 ? 21.543 9.598 21.048 1.00 51.22 88 LYS A N 1
ATOM 656 C CA . LYS A 1 88 ? 22.504 9.142 20.030 1.00 51.22 88 LYS A CA 1
ATOM 657 C C . LYS A 1 88 ? 23.595 8.292 20.676 1.00 51.22 88 LYS A C 1
ATOM 659 O O . LYS A 1 88 ? 24.526 8.842 21.254 1.00 51.22 88 LYS A O 1
ATOM 664 N N . ARG A 1 89 ? 23.478 6.967 20.515 1.00 57.88 89 ARG A N 1
ATOM 665 C CA . ARG A 1 89 ? 24.559 5.999 20.774 1.00 57.88 89 ARG A CA 1
ATOM 666 C C . ARG A 1 89 ? 25.844 6.456 20.085 1.00 57.88 89 ARG A C 1
ATOM 668 O O . ARG A 1 89 ? 25.800 6.942 18.944 1.00 57.88 89 ARG A O 1
ATOM 675 N N . LEU A 1 90 ? 26.976 6.320 20.770 1.00 56.62 90 LEU A N 1
ATOM 676 C CA . LEU A 1 90 ?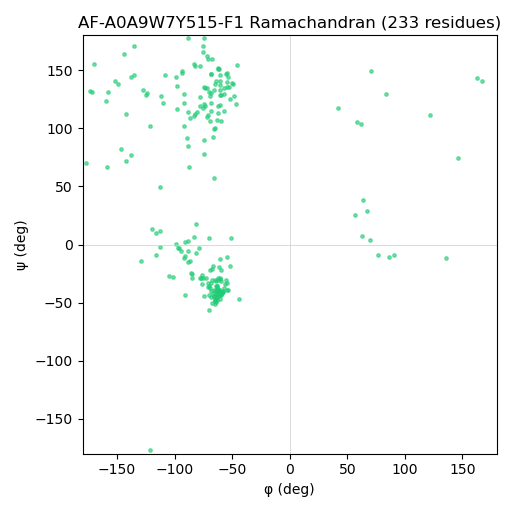 28.273 6.654 20.193 1.00 56.62 90 LEU A CA 1
ATOM 677 C C . LEU A 1 90 ? 28.555 5.699 19.030 1.00 56.62 90 LEU A C 1
ATOM 679 O O . LEU A 1 90 ? 28.274 4.502 19.076 1.00 56.62 90 LEU A O 1
ATOM 683 N N . ARG A 1 91 ? 29.095 6.240 17.935 1.00 43.59 91 ARG A N 1
ATOM 684 C CA . ARG A 1 91 ? 29.434 5.454 16.746 1.00 43.59 91 ARG A CA 1
ATOM 685 C C . ARG A 1 91 ? 30.549 4.464 17.112 1.00 43.59 91 ARG A C 1
ATOM 687 O O . ARG A 1 91 ? 31.708 4.861 17.152 1.00 43.59 91 ARG A O 1
ATOM 694 N N . GLY A 1 92 ? 30.192 3.206 17.363 1.00 59.84 92 GLY A N 1
ATOM 695 C CA . GLY A 1 92 ? 31.117 2.153 17.801 1.00 59.84 92 GLY A CA 1
ATOM 696 C C . GLY A 1 92 ? 30.590 1.285 18.947 1.00 59.84 92 GLY A C 1
ATOM 697 O O . GLY A 1 92 ? 31.171 0.238 19.206 1.00 59.84 92 GLY A O 1
ATOM 698 N N . GLU A 1 93 ? 29.488 1.672 19.593 1.00 53.03 93 GLU A N 1
ATOM 699 C CA . GLU A 1 93 ? 28.822 0.826 20.587 1.00 53.03 93 GLU A CA 1
ATOM 700 C C . GLU A 1 93 ? 28.048 -0.297 19.886 1.00 53.03 93 GLU A C 1
ATOM 702 O O . GLU A 1 93 ? 27.137 -0.050 19.088 1.00 53.03 93 GLU A O 1
ATOM 707 N N . VAL A 1 94 ? 28.443 -1.541 20.163 1.00 59.00 94 VAL A N 1
ATOM 708 C CA . VAL A 1 94 ? 27.695 -2.738 19.770 1.00 59.00 94 VAL A CA 1
ATOM 709 C C . VAL A 1 94 ? 26.411 -2.748 20.593 1.00 59.00 94 VAL A C 1
ATOM 711 O O . VAL A 1 94 ? 26.445 -2.519 21.799 1.00 59.00 94 VAL A O 1
ATOM 714 N N . ALA A 1 95 ? 25.265 -2.939 19.938 1.00 54.50 95 ALA A N 1
ATOM 715 C CA . ALA A 1 95 ? 24.013 -3.119 20.655 1.00 54.50 95 ALA A CA 1
ATOM 716 C C . ALA A 1 95 ? 24.146 -4.346 21.565 1.00 54.50 95 ALA A C 1
ATOM 718 O O . ALA A 1 95 ? 24.539 -5.403 21.074 1.00 54.50 95 ALA A O 1
ATOM 719 N N . GLU A 1 96 ? 23.813 -4.200 22.851 1.00 58.34 96 GLU A N 1
ATOM 720 C CA . GLU A 1 96 ? 23.521 -5.354 23.704 1.00 58.34 96 GLU A CA 1
ATOM 721 C C . GLU A 1 96 ? 22.570 -6.268 22.915 1.00 58.34 96 GLU A C 1
ATOM 723 O O . GLU A 1 96 ? 21.537 -5.776 22.434 1.00 58.34 96 GLU A O 1
ATOM 728 N N . PRO A 1 97 ? 22.945 -7.533 22.657 1.00 52.34 97 PRO A N 1
ATOM 729 C CA . PRO A 1 97 ? 22.076 -8.439 21.932 1.00 52.34 97 PRO A CA 1
ATOM 730 C C . PRO A 1 97 ? 20.795 -8.588 22.746 1.00 52.34 97 PRO A C 1
ATOM 732 O O . PRO A 1 97 ? 20.858 -8.865 23.945 1.00 52.34 97 PRO A O 1
ATOM 735 N N . ALA A 1 98 ? 19.647 -8.387 22.095 1.00 51.56 98 ALA A N 1
ATOM 736 C CA . ALA A 1 98 ? 18.365 -8.732 22.684 1.00 51.56 98 ALA A CA 1
ATOM 737 C C . ALA A 1 98 ? 18.479 -10.161 23.231 1.00 51.56 98 ALA A C 1
ATOM 739 O O . ALA A 1 98 ? 18.973 -11.070 22.553 1.00 51.56 98 ALA A O 1
ATOM 740 N N . THR A 1 99 ? 18.128 -10.351 24.498 1.00 54.59 99 THR A N 1
ATOM 741 C CA . THR A 1 99 ? 18.117 -11.687 25.078 1.00 54.59 99 THR A CA 1
ATOM 742 C C . THR A 1 99 ? 17.116 -12.513 24.274 1.00 54.59 99 THR A C 1
ATOM 744 O O . THR A 1 99 ? 16.001 -12.073 24.009 1.00 54.59 99 THR A O 1
ATOM 747 N N . LYS A 1 100 ? 17.502 -13.729 23.870 1.00 54.97 100 LYS A N 1
ATOM 748 C CA . LYS A 1 100 ? 16.671 -14.626 23.038 1.00 54.97 100 LYS A CA 1
ATOM 749 C C . LYS A 1 100 ? 15.249 -14.860 23.580 1.00 54.97 100 LYS A C 1
ATOM 751 O O . LYS A 1 100 ? 14.386 -15.289 22.827 1.00 54.97 100 LYS A O 1
ATOM 756 N N . ALA A 1 101 ? 15.014 -14.587 24.864 1.00 53.41 101 ALA A N 1
ATOM 757 C CA . ALA A 1 101 ? 13.704 -14.657 25.500 1.00 53.41 101 ALA A CA 1
ATOM 758 C C . ALA A 1 101 ? 12.739 -13.543 25.039 1.00 53.41 101 ALA A C 1
ATOM 760 O O . ALA A 1 101 ? 11.552 -13.808 24.886 1.00 53.41 101 ALA A O 1
ATOM 761 N N . GLU A 1 102 ? 13.228 -12.327 24.775 1.00 50.03 102 GLU A N 1
ATOM 762 C CA . GLU A 1 102 ? 12.396 -11.223 24.270 1.00 50.03 102 GLU A CA 1
ATOM 763 C C . GLU A 1 102 ? 12.080 -11.388 22.776 1.00 50.03 102 GLU A C 1
ATOM 765 O O . GLU A 1 102 ? 10.973 -11.076 22.345 1.00 50.03 102 GLU A O 1
ATOM 770 N N . GLU A 1 103 ? 13.008 -11.947 21.990 1.00 49.72 103 GLU A N 1
ATOM 771 C CA . GLU A 1 103 ? 12.756 -12.278 20.578 1.00 49.72 103 GLU A CA 1
ATOM 772 C C . GLU A 1 103 ? 11.795 -13.471 20.418 1.00 49.72 103 GLU A C 1
ATOM 774 O O . GLU A 1 103 ? 10.940 -13.437 19.536 1.00 49.72 103 GLU A O 1
ATOM 779 N N . GLN A 1 104 ? 11.855 -14.485 21.294 1.00 47.31 104 GLN A N 1
ATOM 780 C CA . GLN A 1 104 ? 10.930 -15.629 21.238 1.00 47.31 104 GLN A CA 1
ATOM 781 C C . GLN A 1 104 ? 9.481 -15.275 21.598 1.00 47.31 104 GLN A C 1
ATOM 783 O O . GLN A 1 104 ? 8.570 -15.860 21.022 1.00 47.31 104 GLN A O 1
ATOM 788 N N . LEU A 1 105 ? 9.245 -14.318 22.502 1.00 46.62 105 LEU A N 1
ATOM 789 C CA . LEU A 1 105 ? 7.887 -13.891 22.881 1.00 46.62 105 LEU A CA 1
ATOM 790 C C . LEU A 1 105 ? 7.141 -13.176 21.744 1.00 46.62 105 LEU A C 1
ATOM 792 O O . LEU A 1 105 ? 5.919 -13.268 21.651 1.00 46.62 105 LEU A O 1
ATOM 796 N N . VAL A 1 106 ? 7.865 -12.482 20.862 1.00 49.38 106 VAL A N 1
ATOM 797 C CA . VAL A 1 106 ? 7.280 -11.834 19.674 1.00 49.38 106 VAL A CA 1
ATOM 798 C C . VAL A 1 106 ? 6.978 -12.862 18.577 1.00 49.38 106 VAL A C 1
ATOM 800 O O . VAL A 1 106 ? 6.045 -12.676 17.800 1.00 49.38 106 VAL A O 1
ATOM 803 N N . GLU A 1 107 ? 7.739 -13.957 18.524 1.00 46.00 107 GLU A N 1
ATOM 804 C CA . GLU A 1 107 ? 7.634 -14.981 17.479 1.00 46.00 107 GLU A CA 1
ATOM 805 C C . GLU A 1 107 ? 6.554 -16.041 17.772 1.00 46.00 107 GLU A C 1
ATOM 807 O O . GLU A 1 107 ? 5.997 -16.617 16.838 1.00 46.00 107 GLU A O 1
ATOM 812 N N . THR A 1 108 ? 6.199 -16.275 19.043 1.00 47.16 108 THR A N 1
ATOM 813 C CA . THR A 1 108 ? 5.165 -17.257 19.429 1.00 47.16 108 THR A CA 1
ATOM 814 C C . THR A 1 108 ? 3.754 -16.684 19.547 1.00 47.16 108 THR A C 1
ATOM 816 O O . THR A 1 108 ? 2.806 -17.459 19.648 1.00 47.16 108 THR A O 1
ATOM 819 N N . GLY A 1 109 ? 3.582 -15.356 19.529 1.00 52.09 109 GLY A N 1
ATOM 820 C CA . GLY A 1 109 ? 2.262 -14.712 19.595 1.00 52.09 109 GLY A CA 1
ATOM 821 C C . GLY A 1 109 ? 1.482 -14.977 20.889 1.00 52.09 109 GLY A C 1
ATOM 822 O O . GLY A 1 109 ? 0.321 -14.582 20.991 1.00 52.09 109 GLY A O 1
ATOM 823 N N . ASP A 1 110 ? 2.096 -15.616 21.886 1.00 54.34 110 ASP A N 1
ATOM 824 C CA . ASP A 1 110 ? 1.429 -16.002 23.125 1.00 54.34 110 ASP A CA 1
ATOM 825 C C . ASP A 1 110 ? 1.490 -14.848 24.134 1.00 54.34 110 ASP A C 1
ATOM 827 O O . ASP A 1 110 ? 2.162 -14.875 25.163 1.00 54.34 110 ASP A O 1
ATOM 831 N N . VAL A 1 111 ? 0.793 -13.767 23.778 1.00 55.88 111 VAL 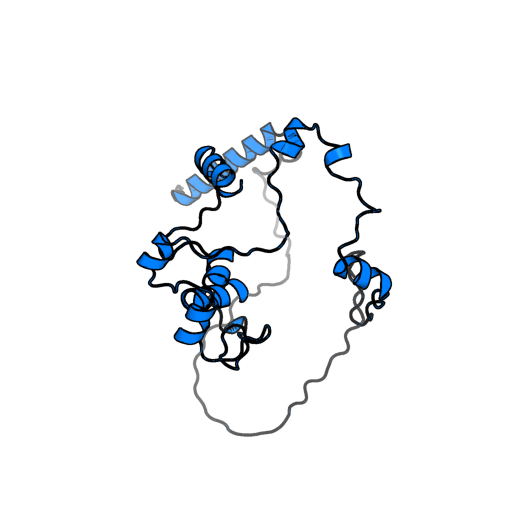A N 1
ATOM 832 C CA . VAL A 1 111 ? 0.558 -12.587 24.627 1.00 55.88 111 VAL A CA 1
ATOM 833 C C . VAL A 1 111 ? -0.632 -12.823 25.573 1.00 55.88 111 VAL A C 1
ATOM 835 O O . VAL A 1 111 ? -1.053 -11.910 26.283 1.00 55.88 111 VAL A O 1
ATOM 838 N N . SER A 1 112 ? -1.171 -14.049 25.590 1.00 56.62 112 SER A N 1
ATOM 839 C CA . SER A 1 112 ? -2.421 -14.463 26.242 1.00 56.62 112 SER A CA 1
ATOM 840 C C . SER A 1 112 ? -2.457 -14.258 27.763 1.00 56.62 112 SER A C 1
ATOM 842 O O . SER A 1 112 ? -3.528 -14.313 28.358 1.00 56.62 112 SER A O 1
ATOM 844 N N . GLY A 1 113 ? -1.311 -13.978 28.393 1.00 62.12 113 GLY A N 1
ATOM 845 C CA . GLY A 1 113 ? -1.206 -13.623 29.814 1.00 62.12 113 GLY A CA 1
ATOM 846 C C . GLY A 1 113 ? -0.761 -12.184 30.104 1.00 62.12 113 GLY A C 1
ATOM 847 O O . GLY A 1 113 ? -0.662 -11.811 31.270 1.00 62.12 113 GLY A O 1
ATOM 848 N N . LEU A 1 114 ? -0.455 -11.382 29.079 1.00 66.19 114 LEU A N 1
ATOM 849 C CA . LEU A 1 114 ? 0.026 -9.997 29.218 1.00 66.19 114 LEU A CA 1
ATOM 850 C C . LEU A 1 114 ? -1.054 -8.961 28.886 1.00 66.19 114 LEU A C 1
ATOM 852 O O . LEU A 1 114 ? -1.001 -7.841 29.393 1.00 66.19 114 LEU A O 1
ATOM 856 N N . LEU A 1 115 ? -2.019 -9.325 28.041 1.00 73.81 115 LEU A N 1
ATOM 857 C CA . LEU A 1 115 ? -3.137 -8.476 27.641 1.00 73.81 115 LEU A CA 1
ATOM 858 C C . LEU A 1 115 ? -4.442 -9.207 27.947 1.00 73.81 115 LEU A C 1
ATOM 860 O O . LEU A 1 115 ? -4.596 -10.369 27.575 1.00 73.81 115 LEU A O 1
ATOM 864 N N . ALA A 1 116 ? -5.374 -8.531 28.617 1.00 78.06 116 ALA A N 1
ATOM 865 C CA . ALA A 1 116 ? -6.695 -9.102 28.844 1.00 78.06 116 ALA A CA 1
ATOM 866 C C . ALA A 1 116 ? -7.472 -9.207 27.512 1.00 78.06 116 ALA A C 1
ATOM 868 O O . ALA A 1 116 ? -7.278 -8.372 26.617 1.00 78.06 116 ALA A O 1
ATOM 869 N N . PRO A 1 117 ? -8.319 -10.240 27.355 1.00 80.75 117 PRO A N 1
ATOM 870 C CA . PRO A 1 117 ? -9.090 -10.462 26.138 1.00 80.75 117 PRO A CA 1
ATOM 871 C C . PRO A 1 117 ? -10.066 -9.308 25.876 1.00 80.75 117 PRO A C 1
ATOM 873 O O . PRO A 1 117 ? -10.547 -8.646 26.797 1.00 80.75 117 PRO A O 1
ATOM 876 N N . ALA A 1 118 ? -10.384 -9.065 24.603 1.00 81.81 118 ALA A N 1
ATOM 877 C CA . ALA A 1 118 ? -11.292 -7.985 24.209 1.00 81.81 118 ALA A CA 1
ATOM 878 C C . ALA A 1 118 ? -12.688 -8.153 24.839 1.00 81.81 118 ALA A C 1
ATOM 880 O O . ALA A 1 118 ? -13.343 -7.169 25.177 1.00 81.81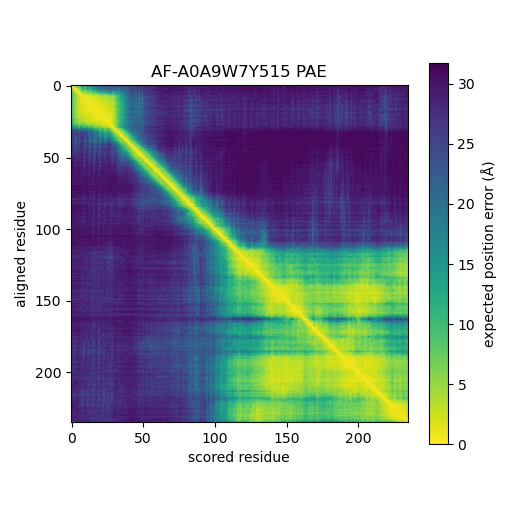 118 ALA A O 1
ATOM 881 N N . GLU A 1 119 ? -13.103 -9.401 25.051 1.00 85.50 119 GLU A N 1
ATOM 882 C CA . GLU A 1 119 ? -14.341 -9.803 25.714 1.00 85.50 119 GLU A CA 1
ATOM 883 C C . GLU A 1 119 ? -14.455 -9.304 27.167 1.00 85.50 119 GLU A C 1
ATOM 885 O O . GLU A 1 119 ? -15.563 -9.193 27.683 1.00 85.50 119 GLU A O 1
ATOM 890 N N . GLU A 1 120 ? -13.337 -8.985 27.828 1.00 86.00 120 GLU A N 1
ATOM 891 C CA . GLU A 1 120 ? -13.327 -8.466 29.202 1.00 86.00 120 GLU A CA 1
ATOM 892 C C . GLU A 1 120 ? -13.535 -6.943 29.261 1.00 86.00 120 GLU A C 1
ATOM 894 O O . GLU A 1 120 ? -14.090 -6.425 30.229 1.00 86.00 120 GLU A O 1
ATOM 899 N N . TYR A 1 121 ? -13.124 -6.215 28.217 1.00 86.19 121 TYR A N 1
ATOM 900 C CA . TYR A 1 121 ? -13.175 -4.748 28.186 1.00 86.19 121 TYR A CA 1
ATOM 901 C C . TYR A 1 121 ? -14.343 -4.174 27.387 1.00 86.19 121 TYR A C 1
ATOM 903 O O . TYR A 1 121 ? -14.787 -3.058 27.668 1.00 86.19 121 TYR A O 1
ATOM 911 N N . PHE A 1 122 ? -14.829 -4.895 26.379 1.00 89.94 122 PHE A N 1
ATOM 912 C CA . PHE A 1 122 ? -15.871 -4.409 25.482 1.00 89.94 122 PHE A CA 1
ATOM 913 C C . PHE A 1 122 ? -17.201 -5.120 25.731 1.00 89.94 122 PHE A C 1
ATOM 915 O O . PHE A 1 122 ? -17.250 -6.306 26.040 1.00 89.94 122 PHE A O 1
ATOM 922 N N . ALA A 1 123 ? -18.305 -4.389 25.561 1.00 92.81 123 ALA A N 1
ATOM 923 C CA . ALA A 1 123 ? -19.641 -4.971 25.636 1.00 92.81 123 ALA A CA 1
ATOM 924 C C . ALA A 1 123 ? -19.845 -6.039 24.545 1.00 92.81 123 ALA A C 1
ATOM 926 O O . ALA A 1 123 ? -19.314 -5.920 23.440 1.00 92.81 123 ALA A O 1
ATOM 927 N N . GLU A 1 124 ? -20.689 -7.037 24.815 1.00 89.75 124 GLU A N 1
ATOM 928 C CA . GLU A 1 124 ? -20.963 -8.156 23.898 1.00 89.75 124 GLU A CA 1
ATOM 929 C C . GLU A 1 124 ? -21.448 -7.692 22.510 1.00 89.75 124 GLU A C 1
ATOM 931 O O . GLU A 1 124 ? -21.074 -8.263 21.483 1.00 89.75 124 GLU A O 1
ATOM 936 N N . SER A 1 125 ? -22.203 -6.589 22.455 1.00 90.12 125 SER A N 1
ATOM 937 C CA . SER A 1 125 ? -22.641 -5.964 21.200 1.00 90.12 125 SER A CA 1
ATOM 938 C C . SER A 1 125 ? -21.478 -5.434 20.352 1.00 90.12 125 SER A C 1
ATOM 940 O O . SER A 1 125 ? -21.510 -5.532 19.124 1.00 90.12 125 SER A O 1
ATOM 942 N N . VAL A 1 126 ? -20.429 -4.909 20.990 1.00 88.00 126 VAL A N 1
ATOM 943 C CA . VAL A 1 126 ? -19.218 -4.412 20.322 1.00 88.00 126 VAL A CA 1
ATOM 944 C C . VAL A 1 126 ? -18.369 -5.583 19.847 1.00 88.00 126 VAL A C 1
ATOM 946 O O . VAL A 1 126 ? -17.937 -5.595 18.702 1.00 88.00 126 VAL A O 1
ATOM 949 N N . VAL A 1 127 ? -18.186 -6.606 20.683 1.00 87.00 127 VAL A N 1
ATOM 950 C CA . VAL A 1 127 ? -17.404 -7.799 20.320 1.00 87.00 127 VAL A CA 1
ATOM 951 C C . VAL A 1 127 ? -18.027 -8.540 19.136 1.00 87.00 127 VAL A C 1
ATOM 953 O O . VAL A 1 127 ? -17.308 -8.996 18.249 1.00 87.00 127 VAL A O 1
ATOM 956 N N . THR A 1 128 ? -19.358 -8.633 19.094 1.00 86.50 128 THR A N 1
ATOM 957 C CA . THR A 1 128 ? -20.086 -9.312 18.010 1.00 86.50 128 THR A CA 1
ATOM 958 C C . THR A 1 128 ? -20.024 -8.536 16.695 1.00 86.50 128 THR A C 1
ATOM 960 O O . THR A 1 128 ? -19.997 -9.132 15.624 1.00 86.50 128 THR A O 1
ATOM 963 N N . SER A 1 129 ? -19.995 -7.203 16.763 1.00 85.81 129 SER A N 1
ATOM 964 C CA . SER A 1 129 ? -19.896 -6.339 15.579 1.00 85.81 129 SER A CA 1
ATOM 965 C C . SER A 1 129 ? -18.455 -6.051 15.143 1.00 85.81 129 SER A C 1
ATOM 967 O O . SER A 1 129 ? -18.248 -5.429 14.100 1.00 85.81 129 SER A O 1
ATOM 969 N N . ALA A 1 130 ? -17.462 -6.498 15.916 1.00 85.50 130 ALA A N 1
ATOM 970 C CA . ALA A 1 130 ? -16.058 -6.250 15.640 1.00 85.50 130 ALA A CA 1
ATOM 971 C C . ALA A 1 130 ? -15.543 -7.097 14.469 1.00 85.50 130 ALA A C 1
ATOM 973 O O . ALA A 1 130 ? -15.725 -8.314 14.416 1.00 85.50 130 ALA A O 1
ATOM 974 N N . ILE A 1 131 ? -14.805 -6.448 13.569 1.00 85.12 131 ILE A N 1
ATOM 975 C CA . ILE A 1 131 ? -14.058 -7.115 12.504 1.00 85.12 131 ILE A CA 1
ATOM 976 C C . ILE A 1 131 ? -12.839 -7.801 13.124 1.00 85.12 131 ILE A C 1
ATOM 978 O O . ILE A 1 131 ? -11.968 -7.147 13.705 1.00 85.12 131 ILE A O 1
ATOM 982 N N . ARG A 1 132 ? -12.762 -9.128 12.994 1.00 83.06 132 ARG A N 1
ATOM 983 C CA . ARG A 1 132 ? -11.623 -9.917 13.475 1.00 83.06 132 ARG A CA 1
ATOM 984 C C . ARG A 1 132 ? -10.600 -10.077 12.355 1.00 83.06 132 ARG A C 1
ATOM 986 O O . ARG A 1 132 ? -10.901 -10.632 11.305 1.00 83.06 132 ARG A O 1
ATOM 993 N N . VAL A 1 133 ? -9.371 -9.627 12.598 1.00 80.94 133 VAL A N 1
ATOM 994 C CA . VAL A 1 133 ? -8.269 -9.724 11.631 1.00 80.94 133 VAL A CA 1
ATOM 995 C C . VAL A 1 133 ? -7.232 -10.716 12.150 1.00 80.94 133 VAL A C 1
ATOM 997 O O . VAL A 1 133 ? -6.754 -10.592 13.272 1.00 80.94 133 VAL A O 1
ATOM 1000 N N . THR A 1 134 ? -6.853 -11.695 11.329 1.00 80.50 134 THR A N 1
ATOM 1001 C CA . THR A 1 134 ? -5.896 -12.765 11.683 1.00 80.50 134 THR A CA 1
ATOM 1002 C C . THR A 1 134 ? -4.428 -12.326 11.632 1.00 80.50 134 THR A C 1
ATOM 1004 O O . THR A 1 134 ? -3.533 -13.122 11.896 1.00 80.50 134 THR A O 1
ATOM 1007 N N . GLY A 1 135 ? -4.158 -11.082 11.226 1.00 79.69 135 GLY A N 1
ATOM 1008 C CA . GLY A 1 135 ? -2.810 -10.560 10.975 1.00 79.69 135 GLY A CA 1
ATOM 1009 C C . GLY A 1 135 ? -2.181 -11.028 9.655 1.00 79.69 135 GLY A C 1
ATOM 1010 O O . GLY A 1 135 ? -1.162 -10.477 9.237 1.00 79.69 135 GLY A O 1
ATOM 1011 N N . HIS A 1 136 ? -2.797 -11.984 8.954 1.00 78.19 136 HIS A N 1
ATOM 1012 C CA . HIS A 1 136 ? -2.333 -12.474 7.659 1.00 78.19 136 HIS A CA 1
ATOM 1013 C C . HIS A 1 136 ? -3.279 -12.038 6.540 1.00 78.19 136 HIS A C 1
ATOM 1015 O O . HIS A 1 136 ? -4.460 -12.376 6.531 1.00 78.19 136 HIS A O 1
ATOM 1021 N N . TYR A 1 137 ? -2.747 -11.308 5.561 1.00 78.56 137 TYR A N 1
ATOM 1022 C CA . TYR A 1 137 ? -3.503 -10.925 4.373 1.00 78.56 137 TYR A CA 1
ATOM 1023 C C . TYR A 1 137 ? -3.484 -12.058 3.340 1.00 78.56 137 TYR A C 1
ATOM 1025 O O . TYR A 1 137 ? -2.444 -12.340 2.745 1.00 78.56 137 TYR A O 1
ATOM 1033 N N . GLY A 1 138 ? -4.637 -12.699 3.133 1.00 79.94 138 GLY A N 1
ATOM 1034 C CA . GLY A 1 138 ? -4.847 -13.726 2.102 1.00 79.94 138 GLY A CA 1
ATOM 1035 C C . GLY A 1 138 ? -5.521 -13.211 0.826 1.00 79.94 138 GLY A C 1
ATOM 1036 O O . GLY A 1 138 ? -5.780 -13.997 -0.081 1.00 79.94 138 GLY A O 1
ATOM 1037 N N . GLY A 1 139 ? -5.837 -11.915 0.764 1.00 84.31 139 GLY A N 1
ATOM 1038 C CA . GLY A 1 139 ? -6.559 -11.321 -0.356 1.00 84.31 139 GLY A CA 1
ATOM 1039 C C . GLY A 1 139 ? -5.732 -11.224 -1.640 1.00 84.31 139 GLY A C 1
ATOM 1040 O O . GLY A 1 139 ? -4.494 -11.239 -1.642 1.00 84.31 139 GLY A O 1
ATOM 1041 N N . TRP A 1 140 ? -6.448 -11.097 -2.751 1.00 88.75 140 TRP A N 1
ATOM 1042 C CA . TRP A 1 140 ? -5.888 -10.790 -4.062 1.00 88.75 140 TRP A CA 1
ATOM 1043 C C . TRP A 1 140 ? -6.504 -9.501 -4.605 1.00 88.75 140 TRP A C 1
ATOM 1045 O O . TRP A 1 140 ? -7.284 -8.832 -3.927 1.00 88.75 140 TRP A O 1
ATOM 1055 N N . VAL A 1 141 ? -6.127 -9.134 -5.823 1.00 89.25 141 VAL A N 1
ATOM 1056 C CA . VAL A 1 141 ? -6.683 -7.966 -6.504 1.00 89.25 141 VAL A CA 1
ATOM 1057 C C . VAL A 1 141 ? -8.149 -8.218 -6.855 1.00 89.25 141 VAL A C 1
ATOM 1059 O O . VAL A 1 141 ? -8.535 -9.342 -7.165 1.00 89.25 141 VAL A O 1
ATOM 1062 N N . GLU A 1 142 ? -8.956 -7.163 -6.817 1.00 89.56 142 GLU A N 1
ATOM 1063 C CA . GLU A 1 142 ? -10.353 -7.198 -7.243 1.00 89.56 142 GLU A CA 1
ATOM 1064 C C . GLU A 1 142 ? -10.471 -7.669 -8.718 1.00 89.56 142 GLU A C 1
ATOM 1066 O O . GLU A 1 142 ? -9.688 -7.217 -9.564 1.00 89.56 142 GLU A O 1
ATOM 1071 N N . PRO A 1 143 ? -11.404 -8.586 -9.054 1.00 90.12 143 PRO A N 1
ATOM 1072 C CA . PRO A 1 143 ? -11.485 -9.191 -10.388 1.00 90.12 143 PRO A CA 1
ATOM 1073 C C . PRO A 1 143 ? -11.640 -8.198 -11.552 1.00 90.12 143 PRO A C 1
ATOM 1075 O O . PRO A 1 143 ? -11.029 -8.395 -12.604 1.00 90.12 143 PRO A O 1
ATOM 1078 N N . GLY A 1 144 ? -12.396 -7.113 -11.384 1.00 91.19 144 GLY A N 1
ATOM 1079 C CA . GLY A 1 144 ? -12.558 -6.067 -12.396 1.00 91.19 144 GLY A CA 1
ATOM 1080 C C . GLY A 1 144 ? -11.267 -5.290 -12.677 1.00 91.19 144 GLY A C 1
ATOM 1081 O O . GLY A 1 144 ? -10.947 -4.991 -13.829 1.00 91.19 144 GLY A O 1
ATOM 1082 N N . VAL A 1 145 ? -10.465 -4.990 -11.654 1.00 89.94 145 VAL A N 1
ATOM 1083 C CA . VAL A 1 145 ? -9.110 -4.431 -11.807 1.00 89.94 145 VAL A CA 1
ATOM 1084 C C . VAL A 1 145 ? -8.203 -5.433 -12.523 1.00 89.94 145 VAL A C 1
ATOM 1086 O O . VAL A 1 145 ? -7.397 -5.042 -13.373 1.00 89.94 145 VAL A O 1
ATOM 1089 N N . MET A 1 146 ? -8.331 -6.726 -12.219 1.00 91.69 146 MET A N 1
ATOM 1090 C CA . MET A 1 146 ? -7.533 -7.759 -12.877 1.00 91.69 146 MET A CA 1
ATOM 1091 C C . MET A 1 146 ? -7.816 -7.844 -14.371 1.00 91.69 146 MET A C 1
ATOM 1093 O O . MET A 1 146 ? -6.868 -7.899 -15.153 1.00 91.69 146 MET A O 1
ATOM 1097 N N . GLU A 1 147 ? -9.084 -7.811 -14.773 1.00 92.19 147 GLU A N 1
ATOM 1098 C CA . GLU A 1 147 ? -9.476 -7.829 -16.181 1.00 92.19 147 GLU A CA 1
ATOM 1099 C C . GLU A 1 147 ? -8.966 -6.582 -16.916 1.00 92.19 147 GLU A C 1
ATOM 1101 O O . GLU A 1 147 ? -8.299 -6.701 -17.946 1.00 92.19 147 GLU A O 1
ATOM 1106 N N . ARG A 1 148 ? -9.170 -5.389 -16.337 1.00 92.12 148 ARG A N 1
ATOM 1107 C CA . ARG A 1 148 ? -8.720 -4.116 -16.930 1.00 92.12 148 ARG A CA 1
ATOM 1108 C C . ARG A 1 148 ? -7.207 -4.046 -17.128 1.00 92.12 148 ARG A C 1
ATOM 1110 O O . ARG A 1 148 ? -6.741 -3.524 -18.140 1.00 92.12 148 ARG A O 1
ATOM 1117 N N . LEU A 1 149 ? -6.433 -4.562 -16.175 1.00 90.00 149 LEU A N 1
ATOM 1118 C CA . LEU A 1 149 ? -4.967 -4.499 -16.201 1.00 90.00 149 LEU A CA 1
ATOM 1119 C C . LEU A 1 149 ? -4.301 -5.769 -16.759 1.00 90.00 149 LEU A C 1
ATOM 1121 O O . LEU A 1 149 ? -3.071 -5.813 -16.880 1.00 90.00 149 LEU A O 1
ATOM 1125 N N . GLY A 1 150 ? -5.081 -6.798 -17.100 1.00 90.88 150 GLY A N 1
ATOM 1126 C CA . GLY A 1 150 ? -4.581 -8.094 -17.562 1.00 90.88 150 GLY A CA 1
ATOM 1127 C C . GLY A 1 150 ? -3.751 -8.838 -16.509 1.00 90.88 150 GLY A C 1
ATOM 1128 O O . GLY A 1 150 ? -2.723 -9.441 -16.839 1.00 90.88 150 GLY A O 1
ATOM 1129 N N . LEU A 1 151 ? -4.151 -8.756 -15.237 1.00 90.38 151 LEU A N 1
ATOM 1130 C CA . LEU A 1 151 ? -3.506 -9.454 -14.122 1.00 90.38 151 LEU A CA 1
ATOM 1131 C C . LEU A 1 151 ? -3.991 -10.905 -14.033 1.00 90.38 151 LEU A C 1
ATOM 1133 O O . LEU A 1 151 ? -5.089 -11.246 -14.465 1.00 90.38 151 LEU A O 1
ATOM 1137 N N . LYS A 1 152 ? -3.149 -11.781 -13.480 1.00 90.94 152 LYS A N 1
ATOM 1138 C CA . LYS A 1 152 ? -3.450 -13.214 -13.356 1.00 90.94 152 LYS A CA 1
ATOM 1139 C C . LYS A 1 152 ? -4.298 -13.535 -12.130 1.00 90.94 152 LYS A C 1
ATOM 1141 O O . LYS A 1 152 ? -4.247 -12.806 -11.138 1.00 90.94 152 LYS A O 1
ATOM 1146 N N . GLY A 1 153 ? -5.015 -14.660 -12.225 1.00 87.62 153 GLY A N 1
ATOM 1147 C CA . GLY A 1 153 ? -5.972 -15.187 -11.248 1.00 87.62 153 GLY A CA 1
ATOM 1148 C C . GLY A 1 153 ? -5.400 -15.345 -9.844 1.00 87.62 153 GLY A C 1
ATOM 1149 O O . GLY A 1 153 ? -6.102 -15.165 -8.855 1.00 87.62 153 GLY A O 1
ATOM 1150 N N . SER A 1 154 ? -4.110 -15.667 -9.762 1.00 86.94 154 SER A N 1
ATOM 1151 C CA . SER A 1 154 ? -3.435 -15.975 -8.508 1.00 86.94 154 SER A CA 1
ATOM 1152 C C . SER A 1 154 ? -1.993 -15.470 -8.467 1.00 86.94 154 SER A C 1
ATOM 1154 O O . SER A 1 154 ? -1.367 -15.188 -9.495 1.00 86.94 154 SER A O 1
ATOM 1156 N N . ALA A 1 155 ? -1.439 -15.411 -7.252 1.00 82.75 155 ALA A N 1
ATOM 1157 C CA . ALA A 1 155 ? -0.036 -15.077 -7.018 1.00 82.75 155 ALA A CA 1
ATOM 1158 C C . ALA A 1 155 ? 0.930 -16.033 -7.725 1.00 82.75 155 ALA A C 1
ATOM 1160 O O . ALA A 1 155 ? 1.928 -15.586 -8.290 1.00 82.75 155 ALA A O 1
ATOM 1161 N N . ALA A 1 156 ? 0.619 -17.332 -7.714 1.00 83.00 156 ALA A N 1
ATOM 1162 C CA . ALA A 1 156 ? 1.431 -18.355 -8.361 1.00 83.00 156 ALA A CA 1
ATOM 1163 C C . ALA A 1 156 ? 1.462 -18.151 -9.883 1.00 83.00 156 ALA A C 1
ATOM 1165 O O . ALA A 1 156 ? 2.538 -18.044 -10.468 1.00 83.00 156 ALA A O 1
ATOM 1166 N N . GLU A 1 157 ? 0.297 -17.971 -10.511 1.00 85.44 157 GLU A N 1
ATOM 1167 C CA . GLU A 1 157 ? 0.200 -17.739 -11.957 1.00 85.44 157 GLU A CA 1
ATOM 1168 C C . GLU A 1 157 ? 0.871 -16.431 -12.396 1.00 85.44 157 GLU A C 1
ATOM 1170 O O . GLU A 1 157 ? 1.533 -16.376 -13.439 1.00 85.44 157 GLU A O 1
ATOM 1175 N N . ALA A 1 158 ? 0.703 -15.356 -11.617 1.00 84.75 158 ALA A N 1
ATOM 1176 C CA . ALA A 1 158 ? 1.352 -14.074 -11.880 1.00 84.75 158 ALA A CA 1
ATOM 1177 C C . ALA A 1 158 ? 2.879 -14.218 -11.847 1.00 84.75 158 ALA A C 1
ATOM 1179 O O . ALA A 1 158 ? 3.574 -13.710 -12.730 1.00 84.75 158 ALA A O 1
ATOM 1180 N N . TRP A 1 159 ? 3.399 -14.954 -10.863 1.00 80.31 159 TRP A N 1
ATOM 1181 C CA . TRP A 1 159 ? 4.828 -15.195 -10.720 1.00 80.31 159 TRP A CA 1
ATOM 1182 C C . TRP A 1 159 ? 5.387 -16.057 -11.858 1.00 80.31 159 TRP A C 1
ATOM 1184 O O . TRP A 1 159 ? 6.349 -15.655 -12.513 1.00 80.31 159 TRP A O 1
ATOM 1194 N N . GLU A 1 160 ? 4.760 -17.197 -12.148 1.00 82.94 160 GLU A N 1
ATOM 1195 C CA . GLU A 1 160 ? 5.215 -18.135 -13.182 1.00 82.94 160 GLU A CA 1
ATOM 1196 C C . GLU A 1 160 ? 5.185 -17.521 -14.585 1.00 82.94 160 GLU A C 1
ATOM 1198 O O . GLU A 1 160 ? 6.134 -17.674 -15.353 1.00 82.94 160 GLU A O 1
ATOM 1203 N N . SER A 1 161 ? 4.130 -16.769 -14.912 1.00 82.06 161 SER A N 1
ATOM 1204 C CA . SER A 1 161 ? 3.968 -16.197 -16.253 1.00 82.06 161 SER A CA 1
ATOM 1205 C C . SER A 1 161 ? 4.817 -14.949 -16.514 1.00 82.06 161 SER A C 1
ATOM 1207 O O . SER A 1 161 ? 5.172 -14.688 -17.663 1.00 82.06 161 SER A O 1
ATOM 1209 N N . GLN A 1 162 ? 5.142 -14.157 -15.484 1.00 74.94 162 GLN A N 1
ATOM 1210 C CA . GLN A 1 162 ? 5.789 -12.842 -15.645 1.00 74.94 162 GLN A CA 1
ATOM 1211 C C . GLN A 1 162 ? 7.192 -12.765 -15.024 1.00 74.94 162 GLN A C 1
ATOM 1213 O O . GLN A 1 162 ? 7.899 -11.772 -15.216 1.00 74.94 162 GLN A O 1
ATOM 1218 N N . GLY A 1 163 ? 7.622 -13.768 -14.256 1.00 63.53 163 GLY A N 1
ATOM 1219 C CA . GLY A 1 163 ? 8.848 -13.700 -13.468 1.00 63.53 163 GLY A CA 1
ATOM 1220 C C . GLY A 1 163 ? 9.400 -15.069 -13.095 1.00 63.53 163 GLY A C 1
ATOM 1221 O O . GLY A 1 163 ? 9.479 -15.382 -11.915 1.00 63.53 163 GLY A O 1
ATOM 1222 N N . GLY A 1 164 ? 9.850 -15.837 -14.093 1.00 55.94 164 GLY A N 1
ATOM 1223 C CA . GLY A 1 164 ? 10.531 -17.134 -13.947 1.00 55.94 164 GLY A CA 1
ATOM 1224 C C . GLY A 1 164 ? 11.906 -17.071 -13.263 1.00 55.94 164 GLY A C 1
ATOM 1225 O O . GLY A 1 164 ? 12.914 -17.472 -13.838 1.00 55.94 164 GLY A O 1
ATOM 1226 N N . GLY A 1 165 ? 11.963 -16.546 -12.039 1.00 64.94 165 GLY A N 1
ATOM 1227 C CA . GLY A 1 165 ? 13.146 -16.512 -11.184 1.00 64.94 165 GLY A CA 1
ATOM 1228 C C . GLY A 1 165 ? 12.816 -16.900 -9.742 1.00 64.94 165 GLY A C 1
ATOM 1229 O O . GLY A 1 165 ? 11.654 -17.029 -9.357 1.00 64.94 165 GLY A O 1
ATOM 1230 N N . LYS A 1 166 ? 13.850 -17.081 -8.915 1.00 67.06 166 LYS A N 1
ATOM 1231 C CA . LYS A 1 166 ? 13.688 -17.353 -7.481 1.00 67.06 166 LYS A CA 1
ATOM 1232 C C . LYS A 1 166 ? 13.420 -16.038 -6.748 1.00 67.06 166 LYS A C 1
ATOM 1234 O O . LYS A 1 166 ? 14.304 -15.184 -6.694 1.00 67.06 166 LYS A O 1
ATOM 1239 N N . PHE A 1 167 ? 12.221 -15.874 -6.182 1.00 68.75 167 PHE A N 1
ATOM 1240 C CA . PHE A 1 167 ? 11.931 -14.738 -5.306 1.00 68.75 167 PHE A CA 1
ATOM 1241 C C . PHE A 1 167 ? 12.935 -14.730 -4.151 1.00 68.75 167 PHE A C 1
ATOM 1243 O O . PHE A 1 167 ? 13.152 -15.745 -3.486 1.00 68.75 167 PHE A O 1
ATOM 1250 N N . SER A 1 168 ? 13.556 -13.580 -3.907 1.00 73.19 168 SER A N 1
ATOM 1251 C CA . SER A 1 168 ? 14.354 -13.366 -2.708 1.00 73.19 168 SER A CA 1
ATOM 1252 C C . SER A 1 168 ? 14.059 -11.984 -2.154 1.00 73.19 168 SER A C 1
ATOM 1254 O O . SER A 1 168 ? 13.885 -11.027 -2.904 1.00 73.19 168 SER A O 1
ATOM 1256 N N . PHE A 1 169 ? 14.049 -11.853 -0.831 1.00 71.25 169 PHE A N 1
ATOM 1257 C CA . PHE A 1 169 ? 13.820 -10.559 -0.187 1.00 71.25 169 PHE A CA 1
ATOM 1258 C C . PHE A 1 169 ? 14.891 -9.517 -0.572 1.00 71.25 169 PHE A C 1
ATOM 1260 O O . PHE A 1 169 ? 14.623 -8.320 -0.630 1.00 71.25 169 PHE A O 1
ATOM 1267 N N . ALA A 1 170 ? 16.108 -9.979 -0.879 1.00 72.94 170 ALA A N 1
ATOM 1268 C CA . ALA A 1 170 ? 17.220 -9.139 -1.319 1.00 72.94 170 ALA A CA 1
ATOM 1269 C C . ALA A 1 170 ? 17.106 -8.679 -2.784 1.00 72.94 170 ALA A C 1
ATOM 1271 O O . ALA A 1 170 ? 17.666 -7.641 -3.142 1.00 72.94 170 ALA A O 1
ATOM 1272 N N . ASP A 1 171 ? 16.403 -9.445 -3.617 1.00 77.25 171 ASP A N 1
ATOM 1273 C CA . ASP A 1 171 ? 16.141 -9.148 -5.022 1.00 77.25 171 ASP A CA 1
ATOM 1274 C C . ASP A 1 171 ? 14.686 -9.489 -5.368 1.00 77.25 171 ASP A C 1
ATOM 1276 O O . ASP A 1 171 ? 14.391 -10.516 -5.989 1.00 77.25 171 ASP A O 1
ATOM 1280 N N . PRO A 1 172 ? 13.757 -8.616 -4.955 1.00 75.88 172 PRO A N 1
ATOM 1281 C CA . PRO A 1 172 ? 12.333 -8.838 -5.158 1.00 75.88 172 PRO A CA 1
ATOM 1282 C C . PRO A 1 172 ? 11.949 -8.805 -6.650 1.00 75.88 172 PRO A C 1
ATOM 1284 O O . PRO A 1 172 ? 10.901 -9.319 -7.029 1.00 75.88 172 PRO A O 1
ATOM 1287 N N . LEU A 1 173 ? 12.793 -8.230 -7.517 1.00 77.69 173 LEU A N 1
ATOM 1288 C CA . LEU A 1 173 ? 12.553 -8.158 -8.962 1.00 77.69 173 LEU A CA 1
ATOM 1289 C C . LEU A 1 173 ? 13.088 -9.379 -9.728 1.00 77.69 173 LEU A C 1
ATOM 1291 O O . LEU A 1 173 ? 12.706 -9.558 -10.891 1.00 77.69 173 LEU A O 1
ATOM 1295 N N . GLY A 1 174 ? 13.948 -10.189 -9.100 1.00 74.06 174 GLY A N 1
ATOM 1296 C CA . GLY A 1 174 ? 14.613 -11.343 -9.711 1.00 74.06 174 GLY A CA 1
ATOM 1297 C C . GLY A 1 174 ? 15.619 -10.966 -10.803 1.00 74.06 174 GLY A C 1
ATOM 1298 O O . GLY A 1 174 ? 15.785 -11.709 -11.763 1.00 74.06 174 GLY A O 1
ATOM 1299 N N . THR A 1 175 ? 16.237 -9.784 -10.715 1.00 74.31 175 THR A N 1
ATOM 1300 C CA . THR A 1 175 ? 17.159 -9.260 -11.745 1.00 74.31 175 THR A CA 1
ATOM 1301 C C . THR A 1 175 ? 18.644 -9.513 -11.448 1.00 74.31 175 THR A C 1
ATOM 1303 O O . THR A 1 175 ? 19.507 -9.127 -12.235 1.00 74.31 175 THR A O 1
ATOM 1306 N N . GLY A 1 176 ? 18.965 -10.112 -10.301 1.00 73.25 176 GLY A N 1
ATOM 1307 C CA . GLY A 1 176 ? 20.316 -10.325 -9.781 1.00 73.25 176 GLY A CA 1
ATOM 1308 C C . GLY A 1 176 ? 21.029 -9.042 -9.340 1.00 73.25 176 GLY A C 1
ATOM 1309 O O . GLY A 1 176 ? 22.201 -9.086 -8.967 1.00 73.25 176 GLY A O 1
ATOM 1310 N N . LYS A 1 177 ? 20.357 -7.883 -9.389 1.00 76.31 177 LYS A N 1
ATOM 1311 C CA . LYS A 1 177 ? 20.950 -6.564 -9.137 1.00 76.31 177 LYS A CA 1
ATOM 1312 C C . LYS A 1 177 ? 20.188 -5.825 -8.044 1.00 76.31 177 LYS A C 1
ATOM 1314 O O . LYS A 1 177 ? 18.977 -5.640 -8.124 1.00 76.31 177 LYS A O 1
ATOM 1319 N N . LYS A 1 178 ? 20.917 -5.325 -7.043 1.00 79.12 178 LYS A N 1
ATOM 1320 C CA . LYS A 1 178 ? 20.343 -4.447 -6.016 1.00 79.12 178 LYS A CA 1
ATOM 1321 C C . LYS A 1 178 ? 19.991 -3.091 -6.624 1.00 79.12 178 LYS A C 1
ATOM 1323 O O . LYS A 1 178 ? 20.820 -2.455 -7.274 1.00 79.12 178 LYS A O 1
ATOM 1328 N N . VAL A 1 179 ? 18.771 -2.623 -6.369 1.00 82.75 179 VAL A N 1
ATOM 1329 C CA . VAL A 1 179 ? 18.343 -1.278 -6.765 1.00 82.75 179 VAL A CA 1
ATOM 1330 C C . VAL A 1 179 ? 18.996 -0.258 -5.834 1.00 82.75 179 VAL A C 1
ATOM 1332 O O . VAL A 1 179 ? 18.799 -0.286 -4.620 1.00 82.75 179 VAL A O 1
ATOM 1335 N N . HIS A 1 180 ? 19.777 0.662 -6.398 1.00 82.06 180 HIS A N 1
ATOM 1336 C CA . HIS A 1 180 ? 20.421 1.726 -5.636 1.00 82.06 180 HIS A CA 1
ATOM 1337 C C . HIS A 1 180 ? 19.563 2.992 -5.627 1.00 82.06 180 HIS A C 1
ATOM 1339 O O . HIS A 1 180 ? 18.903 3.319 -6.603 1.00 82.06 180 HIS A O 1
ATOM 1345 N N . ARG A 1 181 ? 19.636 3.792 -4.556 1.00 82.94 181 ARG A N 1
ATOM 1346 C CA . ARG A 1 181 ? 18.903 5.071 -4.474 1.00 82.94 181 ARG A CA 1
ATOM 1347 C C . ARG A 1 181 ? 19.194 6.019 -5.648 1.00 82.94 181 ARG A C 1
ATOM 1349 O O . ARG A 1 181 ? 18.320 6.774 -6.039 1.00 82.94 181 ARG A O 1
ATOM 1356 N N . ARG A 1 182 ? 20.401 5.956 -6.224 1.00 84.81 182 ARG A N 1
ATOM 1357 C CA . ARG A 1 182 ? 20.796 6.753 -7.400 1.00 84.81 182 ARG A CA 1
ATOM 1358 C C . ARG A 1 182 ? 20.092 6.341 -8.698 1.00 84.81 182 ARG A C 1
ATOM 1360 O O . ARG A 1 182 ? 20.029 7.152 -9.606 1.00 84.81 182 ARG A O 1
ATOM 1367 N N . SER A 1 183 ? 19.583 5.110 -8.793 1.00 83.19 183 SER A N 1
ATOM 1368 C CA . SER A 1 183 ? 18.852 4.623 -9.972 1.00 83.19 183 SER A CA 1
ATOM 1369 C C . SER A 1 183 ? 17.340 4.855 -9.882 1.00 83.19 183 SER A C 1
ATOM 1371 O O . SER A 1 183 ? 16.603 4.410 -10.757 1.00 83.19 183 SER A O 1
ATOM 1373 N N . VAL A 1 184 ? 16.867 5.494 -8.809 1.00 88.06 184 VAL A N 1
ATOM 1374 C CA . VAL A 1 184 ? 15.448 5.778 -8.575 1.00 88.06 184 VAL A CA 1
ATOM 1375 C C . VAL A 1 184 ? 15.148 7.217 -9.008 1.00 88.06 184 VAL A C 1
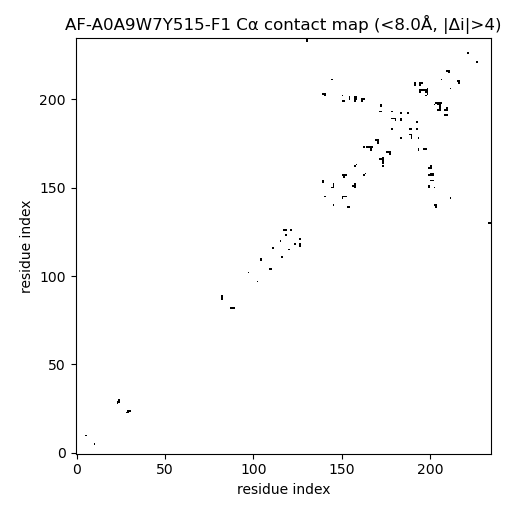ATOM 1377 O O . VAL A 1 184 ? 15.938 8.106 -8.680 1.00 88.06 184 VAL A O 1
ATOM 1380 N N . PRO A 1 185 ? 14.029 7.473 -9.713 1.00 87.00 185 PRO A N 1
ATOM 1381 C CA . PRO A 1 185 ? 13.599 8.828 -10.042 1.00 87.00 185 PRO A CA 1
ATOM 1382 C C . PRO A 1 185 ? 13.500 9.724 -8.802 1.00 87.00 185 PRO A C 1
ATOM 1384 O O . PRO A 1 185 ? 13.107 9.277 -7.720 1.00 87.00 185 PRO A O 1
ATOM 1387 N N . GLY A 1 186 ? 13.850 11.002 -8.963 1.00 84.56 186 GLY A N 1
ATOM 1388 C CA . GLY A 1 186 ? 13.752 11.990 -7.890 1.00 84.56 186 GLY A CA 1
ATOM 1389 C C . GLY A 1 186 ? 12.349 12.012 -7.275 1.00 84.56 186 GLY A C 1
ATOM 1390 O O . GLY A 1 186 ? 11.354 11.949 -7.989 1.00 84.56 186 GLY A O 1
ATOM 1391 N N . GLY A 1 187 ? 12.272 12.052 -5.943 1.00 82.88 187 GLY A N 1
ATOM 1392 C CA . GLY A 1 187 ? 11.002 12.056 -5.205 1.00 82.88 187 GLY A CA 1
ATOM 1393 C C . GLY A 1 187 ? 10.409 10.674 -4.902 1.00 82.88 187 GLY A C 1
ATOM 1394 O O . GLY A 1 187 ? 9.512 10.583 -4.068 1.00 82.88 187 GLY A O 1
ATOM 1395 N N . GLN A 1 188 ? 10.928 9.584 -5.480 1.00 85.94 188 GLN A N 1
ATOM 1396 C CA . GLN A 1 188 ? 10.480 8.230 -5.139 1.00 85.94 188 GLN A CA 1
ATOM 1397 C C . GLN A 1 188 ? 11.409 7.539 -4.137 1.00 85.94 188 GLN A C 1
ATOM 1399 O O . GLN A 1 188 ? 12.635 7.669 -4.166 1.00 85.94 188 GLN A O 1
ATOM 1404 N N . SER A 1 189 ? 10.817 6.748 -3.240 1.00 89.69 189 SER A N 1
ATOM 1405 C CA . SER A 1 189 ? 11.575 5.805 -2.421 1.00 89.69 189 SER A CA 1
ATOM 1406 C C . SER A 1 189 ? 11.939 4.565 -3.242 1.00 89.69 189 SER A C 1
ATOM 1408 O O . SER A 1 189 ? 11.220 4.185 -4.167 1.00 89.69 189 SER A O 1
ATOM 1410 N N . VAL A 1 190 ? 13.031 3.886 -2.871 1.00 89.81 190 VAL A N 1
ATOM 1411 C CA . VAL A 1 190 ? 13.421 2.603 -3.492 1.00 89.81 190 VAL A CA 1
ATOM 1412 C C . VAL A 1 190 ? 12.266 1.600 -3.421 1.00 89.81 190 VAL A C 1
ATOM 1414 O O . VAL A 1 190 ? 11.997 0.912 -4.397 1.00 89.81 190 VAL A O 1
ATOM 1417 N N . ALA A 1 191 ? 11.532 1.572 -2.305 1.00 89.31 191 ALA A N 1
ATOM 1418 C CA . ALA A 1 191 ? 10.384 0.691 -2.127 1.00 89.31 191 ALA A CA 1
ATOM 1419 C C . ALA A 1 191 ? 9.218 1.026 -3.075 1.00 89.31 191 ALA A C 1
ATOM 1421 O O . ALA A 1 191 ? 8.672 0.113 -3.688 1.00 89.31 191 ALA A O 1
ATOM 1422 N N . LYS A 1 192 ? 8.861 2.313 -3.244 1.00 90.69 192 LYS A N 1
ATOM 1423 C CA . LYS A 1 192 ? 7.831 2.731 -4.216 1.00 90.69 192 LYS A CA 1
ATOM 1424 C C . LYS A 1 192 ? 8.238 2.357 -5.645 1.00 90.69 192 LYS A C 1
ATOM 1426 O O . LYS A 1 192 ? 7.416 1.844 -6.397 1.00 90.69 192 LYS A O 1
ATOM 1431 N N . TYR A 1 193 ? 9.506 2.545 -5.994 1.00 91.56 193 TYR A N 1
ATOM 1432 C CA . TYR A 1 193 ? 10.028 2.199 -7.316 1.00 91.56 193 TYR A CA 1
ATOM 1433 C C . TYR A 1 193 ? 10.074 0.690 -7.588 1.00 91.56 193 TYR A C 1
ATOM 1435 O O . TYR A 1 193 ? 9.767 0.238 -8.686 1.00 91.56 193 TYR A O 1
ATOM 1443 N N . VAL A 1 194 ? 10.458 -0.113 -6.596 1.00 90.69 194 VAL A N 1
ATOM 1444 C CA . VAL A 1 194 ? 10.421 -1.575 -6.724 1.00 90.69 194 VAL A CA 1
ATOM 1445 C C . VAL A 1 194 ? 8.976 -2.042 -6.878 1.00 90.69 194 VAL A C 1
ATOM 1447 O O . VAL A 1 194 ? 8.687 -2.777 -7.816 1.00 90.69 194 VAL A O 1
ATOM 1450 N N . ALA A 1 195 ? 8.066 -1.553 -6.032 1.00 91.69 195 ALA A N 1
ATOM 1451 C CA . ALA A 1 195 ? 6.644 -1.880 -6.099 1.00 91.69 195 ALA A CA 1
ATOM 1452 C C . ALA A 1 195 ? 6.015 -1.521 -7.452 1.00 91.69 195 ALA A C 1
ATOM 1454 O O . ALA A 1 195 ? 5.259 -2.321 -7.991 1.00 91.69 195 ALA A O 1
ATOM 1455 N N . SER A 1 196 ? 6.373 -0.381 -8.060 1.00 90.88 196 SER A N 1
ATOM 1456 C CA . SER A 1 196 ? 5.812 0.012 -9.363 1.00 90.88 196 SER A CA 1
ATOM 1457 C C . SER A 1 196 ? 6.159 -0.976 -10.484 1.00 90.88 196 SER A C 1
ATOM 1459 O O . SER A 1 196 ? 5.373 -1.181 -11.405 1.00 90.88 196 SER A O 1
ATOM 1461 N N . ARG A 1 197 ? 7.306 -1.657 -10.375 1.00 89.88 197 ARG A N 1
ATOM 1462 C CA . ARG A 1 197 ? 7.741 -2.711 -11.304 1.00 89.88 197 ARG A CA 1
ATOM 1463 C C . ARG A 1 197 ? 7.112 -4.076 -11.028 1.00 89.88 197 ARG A C 1
ATOM 1465 O O . ARG A 1 197 ? 7.315 -5.001 -11.811 1.00 89.88 197 ARG A O 1
ATOM 1472 N N . MET A 1 198 ? 6.377 -4.217 -9.928 1.00 89.31 198 MET A N 1
ATOM 1473 C CA . MET A 1 198 ? 5.775 -5.479 -9.512 1.00 89.31 198 MET A CA 1
ATOM 1474 C C . MET A 1 198 ? 4.336 -5.655 -9.974 1.00 89.31 198 MET A C 1
ATOM 1476 O O . MET A 1 198 ? 3.837 -6.758 -9.818 1.00 89.31 198 MET A O 1
ATOM 1480 N N . LEU A 1 199 ? 3.704 -4.656 -10.604 1.00 91.38 199 LEU A N 1
ATOM 1481 C CA . LEU A 1 199 ? 2.281 -4.702 -10.970 1.00 91.38 199 LEU A CA 1
ATOM 1482 C C . LEU A 1 199 ? 1.847 -6.042 -11.585 1.00 91.38 199 LEU A C 1
ATOM 1484 O O . LEU A 1 199 ? 0.868 -6.625 -11.148 1.00 91.38 199 LEU A O 1
ATOM 1488 N N . LYS A 1 200 ? 2.609 -6.574 -12.547 1.00 88.19 200 LYS A N 1
ATOM 1489 C CA . LYS A 1 200 ? 2.265 -7.841 -13.211 1.00 88.19 200 LYS A CA 1
ATOM 1490 C C . LYS A 1 200 ? 2.753 -9.105 -12.489 1.00 88.19 200 LYS A C 1
ATOM 1492 O O . LYS A 1 200 ? 2.185 -10.165 -12.706 1.00 88.19 200 LYS A O 1
ATOM 1497 N N . LYS A 1 201 ? 3.810 -9.011 -11.673 1.00 86.62 201 LYS A N 1
ATOM 1498 C CA . LYS A 1 201 ? 4.446 -10.163 -10.993 1.00 86.62 201 LYS A CA 1
ATOM 1499 C C . LYS A 1 201 ? 3.855 -10.425 -9.608 1.00 86.62 201 LYS A C 1
ATOM 1501 O O . LYS A 1 201 ? 3.665 -11.562 -9.207 1.00 86.62 201 LYS A O 1
ATOM 1506 N N . ASN A 1 202 ? 3.643 -9.350 -8.862 1.00 88.19 202 ASN A N 1
ATOM 1507 C CA . ASN A 1 202 ? 3.074 -9.320 -7.527 1.00 88.19 202 ASN A CA 1
ATOM 1508 C C . ASN A 1 202 ? 2.266 -8.015 -7.396 1.00 88.19 202 ASN A C 1
ATOM 1510 O O . ASN A 1 202 ? 2.789 -7.009 -6.898 1.00 88.19 202 ASN A O 1
ATOM 1514 N N . PRO A 1 203 ? 1.015 -8.001 -7.884 1.00 89.88 203 PRO A N 1
ATOM 1515 C CA . PRO A 1 203 ? 0.176 -6.816 -7.813 1.00 89.88 203 PRO A CA 1
ATOM 1516 C C . PRO A 1 203 ? -0.113 -6.384 -6.373 1.00 89.88 203 PRO A C 1
ATOM 1518 O O . PRO A 1 203 ? -0.181 -5.186 -6.123 1.00 89.88 203 PRO A O 1
ATOM 1521 N N . ASN A 1 204 ? -0.176 -7.300 -5.401 1.00 89.25 204 ASN A N 1
ATOM 1522 C CA . ASN A 1 204 ? -0.340 -6.929 -3.990 1.00 89.25 204 ASN A CA 1
ATOM 1523 C C . ASN A 1 204 ? 0.797 -6.004 -3.516 1.00 89.25 204 ASN A C 1
ATOM 1525 O O . ASN A 1 204 ? 0.557 -4.999 -2.850 1.00 89.25 204 ASN A O 1
ATOM 1529 N N . ALA A 1 205 ? 2.042 -6.282 -3.921 1.00 89.06 205 ALA A N 1
ATOM 1530 C CA . ALA A 1 205 ? 3.178 -5.411 -3.611 1.00 89.06 205 ALA A CA 1
ATOM 1531 C C . ALA A 1 205 ? 3.076 -4.029 -4.282 1.00 89.06 205 ALA A C 1
ATOM 1533 O O . ALA A 1 205 ? 3.572 -3.046 -3.726 1.00 89.06 205 ALA A O 1
ATOM 1534 N N . TYR A 1 206 ? 2.443 -3.952 -5.457 1.00 92.25 206 TYR A N 1
ATOM 1535 C CA . TYR A 1 206 ? 2.150 -2.695 -6.143 1.00 92.25 206 TYR A CA 1
ATOM 1536 C C . TYR A 1 206 ? 1.075 -1.897 -5.393 1.00 92.25 206 TYR A C 1
ATOM 1538 O O . TYR A 1 206 ? 1.343 -0.769 -4.972 1.00 92.25 206 TYR A O 1
ATOM 1546 N N . PHE A 1 207 ? -0.096 -2.500 -5.166 1.00 91.62 207 PHE A N 1
ATOM 1547 C CA . PHE A 1 207 ? -1.265 -1.838 -4.580 1.00 91.62 207 PHE A CA 1
ATOM 1548 C C . PHE A 1 207 ? -1.078 -1.439 -3.113 1.00 91.62 207 PHE A C 1
ATOM 1550 O O . PHE A 1 207 ? -1.685 -0.481 -2.653 1.00 91.62 207 PHE A O 1
ATOM 1557 N N . TYR A 1 208 ? -0.141 -2.064 -2.395 1.00 88.75 208 TYR A N 1
ATOM 1558 C CA . TYR A 1 208 ? 0.249 -1.610 -1.056 1.00 88.75 208 TYR A CA 1
ATOM 1559 C C . TYR A 1 208 ? 0.842 -0.185 -1.033 1.00 88.75 208 TYR A C 1
ATOM 1561 O O . TYR A 1 208 ? 0.961 0.438 0.022 1.00 88.75 208 TYR A O 1
ATOM 1569 N N . ARG A 1 209 ? 1.312 0.333 -2.176 1.00 90.62 209 ARG A N 1
ATOM 1570 C CA . ARG A 1 209 ? 2.004 1.636 -2.254 1.00 90.62 209 ARG A CA 1
ATOM 1571 C C . ARG A 1 209 ? 1.459 2.571 -3.325 1.00 90.62 209 ARG A C 1
ATOM 1573 O O . ARG A 1 209 ? 1.834 3.750 -3.323 1.00 90.62 209 ARG A O 1
ATOM 1580 N N . HIS A 1 210 ? 0.661 2.038 -4.242 1.00 91.62 210 HIS A N 1
ATOM 1581 C CA . HIS A 1 210 ? 0.176 2.719 -5.430 1.00 91.62 210 HIS A CA 1
ATOM 1582 C C . HIS A 1 210 ? -1.312 2.458 -5.623 1.00 91.62 210 HIS A C 1
ATOM 1584 O O . HIS A 1 210 ? -1.801 1.372 -5.339 1.00 91.62 210 HIS A O 1
ATOM 1590 N N . THR A 1 211 ? -2.008 3.459 -6.141 1.00 92.06 211 THR A N 1
ATOM 1591 C CA . THR A 1 211 ? -3.346 3.317 -6.710 1.00 92.06 211 THR A CA 1
ATOM 1592 C C . THR A 1 211 ? -3.265 2.651 -8.078 1.00 92.06 211 THR A C 1
ATOM 1594 O O . THR A 1 211 ? -2.178 2.462 -8.630 1.00 92.06 211 THR A O 1
ATOM 1597 N N . GLU A 1 212 ? -4.419 2.294 -8.635 1.00 90.19 212 GLU A N 1
ATOM 1598 C CA . GLU A 1 212 ? -4.505 1.831 -10.015 1.00 90.19 212 GLU A CA 1
ATOM 1599 C C . GLU A 1 212 ? -3.792 2.805 -10.980 1.00 90.19 212 GLU A C 1
ATOM 1601 O O . GLU A 1 212 ? -3.899 4.024 -10.811 1.00 90.19 212 GLU A O 1
ATOM 1606 N N . PRO A 1 213 ? -3.044 2.310 -11.988 1.00 90.12 213 PRO A N 1
ATOM 1607 C CA . PRO A 1 213 ? -2.396 3.175 -12.966 1.00 90.12 213 PRO A CA 1
ATOM 1608 C C . PRO A 1 213 ? -3.379 4.168 -13.601 1.00 90.12 213 PRO A C 1
ATOM 1610 O O . PRO A 1 213 ? -4.388 3.773 -14.173 1.00 90.12 213 PRO A O 1
ATOM 1613 N N . GLY A 1 214 ? -3.056 5.460 -13.532 1.00 87.56 214 GLY A N 1
ATOM 1614 C CA . GLY A 1 214 ? -3.911 6.533 -14.054 1.00 87.56 214 GLY A CA 1
ATOM 1615 C C . GLY A 1 214 ? -4.907 7.101 -13.041 1.00 87.56 214 GLY A C 1
ATOM 1616 O O . GLY A 1 214 ? -5.489 8.147 -13.311 1.00 87.56 214 GLY A O 1
ATOM 1617 N N . VAL A 1 215 ? -5.051 6.479 -11.869 1.00 89.25 215 VAL A N 1
ATOM 1618 C CA . VAL A 1 215 ? -5.839 7.012 -10.754 1.00 89.25 215 VAL A CA 1
ATOM 1619 C C . VAL A 1 215 ? -4.935 7.828 -9.836 1.00 89.25 215 VAL A C 1
ATOM 1621 O O . VAL A 1 215 ? -3.866 7.371 -9.4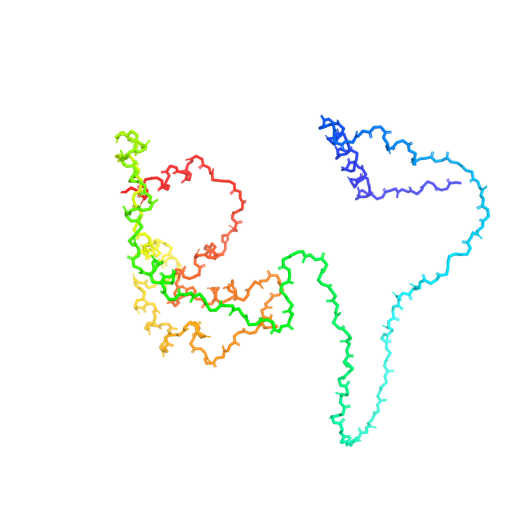17 1.00 89.25 215 VAL A O 1
ATOM 1624 N N . GLU A 1 216 ? -5.361 9.047 -9.524 1.00 87.94 216 GLU A N 1
ATOM 1625 C CA . GLU A 1 216 ? -4.650 9.933 -8.606 1.00 87.94 216 GLU A CA 1
ATOM 1626 C C . GLU A 1 216 ? -4.605 9.337 -7.190 1.00 87.94 216 GLU A C 1
ATOM 1628 O O . GLU A 1 216 ? -5.559 8.712 -6.728 1.00 87.94 216 GLU A O 1
ATOM 1633 N N . GLN A 1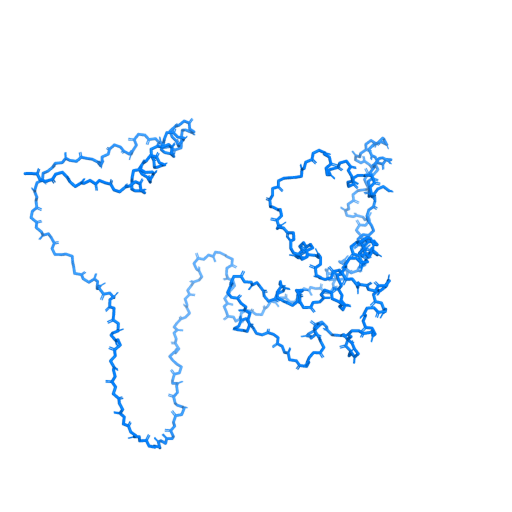 217 ? -3.472 9.493 -6.496 1.00 85.31 217 GLN A N 1
ATOM 1634 C CA . GLN A 1 217 ? -3.372 9.054 -5.104 1.00 85.31 217 GLN A CA 1
ATOM 1635 C C . GLN A 1 217 ? -4.185 10.005 -4.229 1.00 85.31 217 GLN A C 1
ATOM 1637 O O . GLN A 1 217 ? -3.778 11.146 -4.021 1.00 85.31 217 GLN A O 1
ATOM 1642 N N . TRP A 1 218 ? -5.302 9.519 -3.692 1.00 84.44 218 TRP A N 1
ATOM 1643 C CA . TRP A 1 218 ? -6.056 10.250 -2.683 1.00 84.44 218 TRP A CA 1
ATOM 1644 C C . TRP A 1 218 ? -5.264 10.303 -1.372 1.00 84.44 218 TRP A C 1
ATOM 1646 O O . TRP A 1 218 ? -4.792 9.279 -0.875 1.00 84.44 218 TRP A O 1
ATOM 1656 N N . THR A 1 219 ? -5.094 11.505 -0.824 1.00 84.25 219 THR A N 1
ATOM 1657 C CA . THR A 1 219 ? -4.432 11.738 0.472 1.00 84.25 219 THR A CA 1
ATOM 1658 C C . THR A 1 219 ? -5.356 12.404 1.491 1.00 84.25 219 THR A C 1
ATOM 1660 O O . THR A 1 219 ? -4.866 12.937 2.484 1.00 84.25 219 THR A O 1
ATOM 1663 N N . GLY A 1 220 ? -6.660 12.445 1.212 1.00 88.75 220 GLY A N 1
ATOM 1664 C CA . GLY A 1 220 ? -7.667 12.986 2.119 1.00 88.75 220 GLY A CA 1
ATOM 1665 C C . GLY A 1 220 ? -8.199 11.937 3.091 1.00 88.75 220 GLY A C 1
ATOM 1666 O O . GLY A 1 220 ? -7.825 10.762 3.036 1.00 88.75 220 GLY A O 1
ATOM 1667 N N . ASP A 1 221 ? -9.091 12.383 3.967 1.00 90.81 221 ASP A N 1
ATOM 1668 C CA . ASP A 1 221 ? -9.831 11.500 4.861 1.00 90.81 221 ASP A CA 1
ATOM 1669 C C . ASP A 1 221 ? -10.800 10.609 4.071 1.00 90.81 221 ASP A C 1
ATOM 1671 O O . ASP A 1 221 ? -11.139 10.895 2.918 1.00 90.81 221 ASP A O 1
ATOM 1675 N N . TRP A 1 222 ? -11.209 9.506 4.696 1.00 90.12 222 TRP A N 1
ATOM 1676 C CA . TRP A 1 222 ? -12.211 8.608 4.132 1.00 90.12 222 TRP A CA 1
ATOM 1677 C C . TRP A 1 222 ? -13.590 9.244 4.241 1.00 90.12 222 TRP A C 1
ATOM 1679 O O . TRP A 1 222 ? -13.964 9.778 5.286 1.00 90.12 222 TRP A O 1
ATOM 1689 N N . THR A 1 223 ? -14.351 9.151 3.161 1.00 91.81 223 THR A N 1
ATOM 1690 C CA . THR A 1 223 ? -15.763 9.528 3.139 1.00 91.81 223 THR A CA 1
ATOM 1691 C C . THR A 1 223 ? -16.614 8.518 3.917 1.00 91.81 223 THR A C 1
ATOM 1693 O O . THR A 1 223 ? -16.190 7.389 4.205 1.00 91.81 223 THR A O 1
ATOM 1696 N N . GLU A 1 224 ? -17.832 8.916 4.287 1.00 93.38 224 GLU A N 1
ATOM 1697 C CA . GLU A 1 224 ? -18.775 8.020 4.968 1.00 93.38 224 GLU A CA 1
ATOM 1698 C C . GLU A 1 224 ? -19.148 6.837 4.063 1.00 93.38 224 GLU A C 1
ATOM 1700 O O . GLU A 1 224 ? -19.252 5.701 4.531 1.00 93.38 224 GLU A O 1
ATOM 1705 N N . GLU A 1 225 ? -19.255 7.081 2.756 1.00 91.81 225 GLU A N 1
ATOM 1706 C CA . GLU A 1 225 ? -19.525 6.064 1.746 1.00 91.81 225 GLU A CA 1
ATOM 1707 C C . GLU A 1 225 ? -18.382 5.045 1.641 1.00 91.81 225 GLU A C 1
ATOM 1709 O O . GLU A 1 225 ? -18.629 3.838 1.668 1.00 91.81 225 GLU A O 1
ATOM 1714 N N . GLU A 1 226 ? -17.126 5.498 1.580 1.00 88.81 226 GLU A N 1
ATOM 1715 C CA . GLU A 1 226 ? -15.953 4.609 1.555 1.00 88.81 226 GLU A CA 1
ATOM 1716 C C . GLU A 1 226 ? -15.840 3.784 2.838 1.00 88.81 226 GLU A C 1
ATOM 1718 O O . GLU A 1 226 ? -15.536 2.589 2.798 1.00 88.81 226 GLU A O 1
ATOM 1723 N N . THR A 1 227 ? -16.138 4.406 3.979 1.00 89.62 227 THR A N 1
ATOM 1724 C CA . THR A 1 227 ? -16.153 3.726 5.277 1.00 89.62 227 THR A CA 1
ATOM 1725 C C . THR A 1 227 ? -17.213 2.626 5.302 1.00 89.62 227 THR A C 1
ATOM 1727 O O . THR A 1 227 ? -16.932 1.513 5.751 1.00 89.62 227 THR A O 1
ATOM 1730 N N . ALA A 1 228 ? -18.412 2.895 4.779 1.00 89.81 228 ALA A N 1
ATOM 1731 C CA . ALA A 1 228 ? -19.479 1.904 4.691 1.00 89.81 228 ALA A CA 1
ATOM 1732 C C . ALA A 1 228 ? -19.097 0.725 3.782 1.00 89.81 228 ALA A C 1
ATOM 1734 O O . ALA A 1 228 ? -19.268 -0.427 4.181 1.00 89.81 228 ALA A O 1
ATOM 1735 N N . VAL A 1 229 ? -18.520 0.998 2.606 1.00 88.81 229 VAL A N 1
ATOM 1736 C CA . VAL A 1 229 ? -18.045 -0.042 1.674 1.00 88.81 229 VAL A CA 1
ATOM 1737 C C . VAL A 1 229 ? -16.970 -0.914 2.320 1.00 88.81 229 VAL A C 1
ATOM 1739 O O . VAL A 1 229 ? -16.994 -2.136 2.185 1.00 88.81 229 VAL A O 1
ATOM 1742 N N . PHE A 1 230 ? -16.039 -0.314 3.059 1.00 86.81 230 PHE A N 1
ATOM 1743 C CA . PHE A 1 230 ? -15.018 -1.073 3.772 1.00 86.81 230 PHE A CA 1
ATOM 1744 C C . PHE A 1 230 ? -15.607 -1.970 4.858 1.00 86.81 230 PHE A C 1
ATOM 1746 O O . PHE A 1 230 ? -15.222 -3.131 4.954 1.00 86.81 230 PHE A O 1
ATOM 1753 N N . LEU A 1 231 ? -16.539 -1.458 5.667 1.00 87.38 231 LEU A N 1
ATOM 1754 C C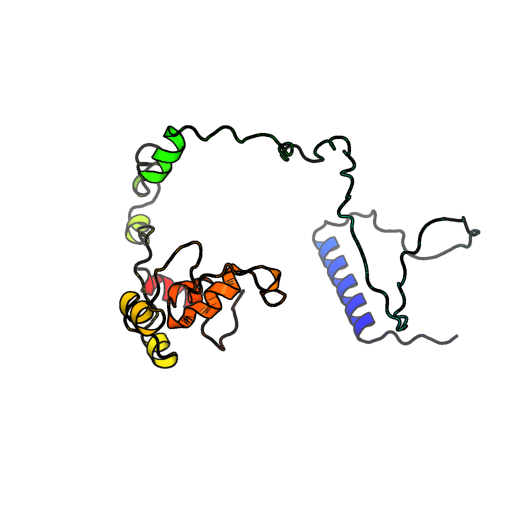A . LEU A 1 231 ? -17.182 -2.251 6.715 1.00 87.38 231 LEU A CA 1
ATOM 1755 C C . LEU A 1 231 ? -18.013 -3.406 6.147 1.00 87.38 231 LEU A C 1
ATOM 1757 O O . LEU A 1 231 ? -18.111 -4.440 6.800 1.00 87.38 231 LEU A O 1
ATOM 1761 N N . ASP A 1 232 ? -18.593 -3.246 4.957 1.00 86.94 232 ASP A N 1
ATOM 1762 C CA . ASP A 1 232 ? -19.300 -4.321 4.257 1.00 86.94 232 ASP A CA 1
ATOM 1763 C C . ASP A 1 232 ? -18.331 -5.400 3.748 1.00 86.94 232 ASP A C 1
ATOM 1765 O O . ASP A 1 232 ? -18.561 -6.587 3.951 1.00 86.94 232 ASP A O 1
ATOM 1769 N N . LEU A 1 233 ? -17.194 -4.991 3.172 1.00 82.19 233 LEU A N 1
ATOM 1770 C CA . LEU A 1 233 ? -16.164 -5.906 2.662 1.00 82.19 233 LEU A CA 1
ATOM 1771 C C . LEU A 1 233 ? -15.357 -6.618 3.753 1.00 82.19 233 LEU A C 1
ATOM 1773 O O . LEU A 1 233 ? -14.798 -7.684 3.506 1.00 82.19 233 LEU A O 1
ATOM 1777 N N . ALA A 1 234 ? -15.205 -5.990 4.917 1.00 79.94 234 ALA A N 1
ATOM 1778 C CA . ALA A 1 234 ? -14.346 -6.480 5.988 1.00 79.94 234 ALA A CA 1
ATOM 1779 C C . ALA A 1 234 ? -15.064 -7.401 6.991 1.00 79.94 234 ALA A C 1
ATOM 1781 O O . ALA A 1 234 ? -14.391 -7.988 7.840 1.00 79.94 234 ALA A O 1
ATOM 1782 N N . ARG A 1 235 ? -16.397 -7.499 6.923 1.00 73.81 235 ARG A N 1
ATOM 1783 C CA . ARG A 1 235 ? -17.205 -8.440 7.716 1.00 73.81 235 ARG A CA 1
ATOM 1784 C C . ARG A 1 235 ? -17.097 -9.864 7.182 1.00 73.81 235 ARG A C 1
ATOM 1786 O O . ARG A 1 235 ? -17.069 -10.775 8.038 1.00 73.81 235 ARG A O 1
#

Organism: NCBI:txid1286918

Secondary structure (DSSP, 8-state):
-------HHHHHHHHHHHHHHHHHHHTT-S-STT---S---------------------------------------PPPPPPSSTT---TTPPPPPPPHHHHHHHHH---TTTS--HHHHS-HHHHHHPPP--S-------HHHHHHHT--SSHHHHHHHH--S--BTTBTTSSSSPPPGGGSPTT--HHHHHHHTTTTT-HHHHHTT-PSTTS----SPPPHHHHHHHHHHH-